Protein AF-A0AAV8QEI5-F1 (afdb_monomer_lite)

InterPro domains:
  IPR013078 Histidine phosphatase superfamily, clade-1 [PF00300] (12-193)
  IPR013078 Histidine phosphatase superfamily, clade-1 [cd07067] (7-197)
  IPR029033 Histidine phosphatase superfamily [G3DSA:3.40.50.1240] (2-208)
  IPR029033 Histidine phosphatase superfamily [SSF53254] (9-194)
  IPR052765 Phosphoglycerate Mutase-Related [PTHR46192] (2-249)

pLDDT: mean 71.51, std 26.35, range [24.88, 97.69]

Radius of gyration: 27.36 Å; chains: 1; bounding box: 114×54×50 Å

Structure (mmCIF, N/CA/C/O backbone):
data_AF-A0AAV8QEI5-F1
#
_entry.id   AF-A0AAV8QEI5-F1
#
loop_
_atom_site.group_PDB
_atom_site.id
_atom_site.type_symbol
_atom_site.label_atom_id
_atom_site.label_alt_id
_atom_site.label_comp_id
_atom_site.label_asym_id
_atom_site.label_entity_id
_atom_site.label_seq_id
_atom_site.pdbx_PDB_ins_code
_atom_site.Cartn_x
_atom_site.Cartn_y
_atom_site.Cartn_z
_atom_site.occupancy
_atom_site.B_iso_or_equiv
_atom_site.auth_seq_id
_atom_site.auth_comp_id
_atom_site.auth_asym_id
_atom_site.auth_atom_id
_atom_site.pdbx_PDB_model_num
ATOM 1 N N . MET A 1 1 ? -24.326 4.683 16.511 1.00 39.59 1 MET A N 1
ATOM 2 C CA . MET A 1 1 ? -23.258 4.695 17.537 1.00 39.59 1 MET A CA 1
ATOM 3 C C . MET A 1 1 ? -21.936 4.496 16.821 1.00 39.59 1 MET A C 1
ATOM 5 O O . MET A 1 1 ? -21.836 3.534 16.072 1.00 39.59 1 MET A O 1
ATOM 9 N N . ALA A 1 2 ? -20.966 5.395 16.998 1.00 56.72 2 ALA A N 1
ATOM 10 C CA . ALA A 1 2 ? -19.667 5.283 16.336 1.00 56.72 2 ALA A CA 1
ATOM 11 C C . ALA A 1 2 ? -18.971 3.981 16.773 1.00 56.72 2 ALA A C 1
ATOM 13 O O . ALA A 1 2 ? -18.714 3.794 17.964 1.00 56.72 2 ALA A O 1
ATOM 14 N N . ALA A 1 3 ? -18.696 3.067 15.836 1.00 61.81 3 ALA A N 1
ATOM 15 C CA . ALA A 1 3 ? -18.180 1.719 16.123 1.00 61.81 3 ALA A CA 1
ATOM 16 C C . ALA A 1 3 ? -16.908 1.732 17.001 1.00 61.81 3 ALA A C 1
ATOM 18 O O . ALA A 1 3 ? -16.737 0.880 17.873 1.00 61.81 3 ALA A O 1
ATOM 19 N N . TYR A 1 4 ? -16.084 2.770 16.837 1.00 60.31 4 TYR A N 1
ATOM 20 C CA . TYR A 1 4 ? -14.836 3.028 17.563 1.00 60.31 4 TYR A CA 1
ATOM 21 C C . TYR A 1 4 ? -14.992 3.322 19.066 1.00 60.31 4 TYR A C 1
ATOM 23 O O . TYR A 1 4 ? -14.000 3.369 19.787 1.00 60.31 4 TYR A O 1
ATOM 31 N N . THR A 1 5 ? -16.218 3.527 19.558 1.00 61.75 5 THR A N 1
ATOM 32 C CA . THR A 1 5 ? -16.475 3.788 20.989 1.00 61.75 5 THR A CA 1
ATOM 33 C C . THR A 1 5 ? -16.623 2.510 21.815 1.00 61.75 5 THR A C 1
ATOM 35 O O . THR A 1 5 ? -16.365 2.520 23.014 1.00 61.75 5 THR A O 1
ATOM 38 N N . THR A 1 6 ? -17.029 1.403 21.187 1.00 69.50 6 THR A N 1
ATOM 39 C CA . THR A 1 6 ? -17.351 0.132 21.868 1.00 69.50 6 THR A CA 1
ATOM 40 C C . THR A 1 6 ? -16.556 -1.057 21.336 1.00 69.50 6 THR A C 1
ATOM 42 O O . THR A 1 6 ? -16.435 -2.072 22.020 1.00 69.50 6 THR A O 1
ATOM 45 N N . THR A 1 7 ? -15.988 -0.936 20.134 1.00 75.12 7 THR A N 1
ATOM 46 C CA . THR A 1 7 ? -15.188 -1.975 19.484 1.00 75.12 7 THR A CA 1
ATOM 47 C C . THR A 1 7 ? -13.749 -1.480 19.315 1.00 75.12 7 THR A C 1
ATOM 49 O O . THR A 1 7 ? -13.554 -0.411 18.738 1.00 75.12 7 THR A O 1
ATOM 52 N N . PRO A 1 8 ? -12.732 -2.234 19.778 1.00 81.56 8 PRO A N 1
ATOM 53 C CA . PRO A 1 8 ? -11.332 -1.903 19.513 1.00 81.56 8 PRO A CA 1
ATOM 54 C C . PRO A 1 8 ? -11.059 -1.807 18.008 1.00 81.56 8 PRO A C 1
ATOM 56 O O . PRO A 1 8 ? -11.548 -2.656 17.261 1.00 81.56 8 PRO A O 1
ATOM 59 N N . ASP A 1 9 ? -10.237 -0.845 17.571 1.00 81.62 9 ASP A N 1
ATOM 60 C CA . ASP A 1 9 ? -10.022 -0.554 16.140 1.00 81.62 9 ASP A CA 1
ATOM 61 C C . ASP A 1 9 ? -9.685 -1.806 15.310 1.00 81.62 9 ASP A C 1
ATOM 63 O O . ASP A 1 9 ? -10.291 -2.073 14.271 1.00 81.62 9 ASP A O 1
ATOM 67 N N . TYR A 1 10 ? -8.788 -2.653 15.820 1.00 86.44 10 TYR A N 1
ATOM 68 C CA . TYR A 1 10 ? -8.352 -3.865 15.125 1.00 86.44 10 TYR A CA 1
ATOM 69 C C . TYR A 1 10 ? -9.464 -4.904 14.889 1.00 86.44 10 TYR A C 1
ATOM 71 O O . TYR A 1 10 ? -9.281 -5.804 14.069 1.00 86.44 10 TYR A O 1
ATOM 79 N N . ARG A 1 11 ? -10.598 -4.820 15.602 1.00 88.94 11 ARG A N 1
ATOM 80 C CA . ARG A 1 11 ? -11.743 -5.742 15.472 1.00 88.94 11 ARG A CA 1
ATOM 81 C C . ARG A 1 11 ? -12.850 -5.223 14.568 1.00 88.94 11 ARG A C 1
ATOM 83 O O . ARG A 1 11 ? -13.820 -5.945 14.349 1.00 88.94 11 ARG A O 1
ATOM 90 N N . ILE A 1 12 ? -12.742 -3.995 14.071 1.00 86.31 12 ILE A N 1
ATOM 91 C CA . ILE A 1 12 ? -13.795 -3.400 13.253 1.00 86.31 12 ILE A CA 1
ATOM 92 C C . ILE A 1 12 ? -13.916 -4.182 11.932 1.00 86.31 12 ILE A C 1
ATOM 94 O O . ILE A 1 12 ? -12.918 -4.308 11.210 1.00 86.31 12 ILE A O 1
ATOM 98 N N . PRO A 1 13 ? -15.105 -4.732 11.618 1.00 88.38 13 PRO A N 1
ATOM 99 C CA . PRO A 1 13 ? -15.330 -5.497 10.398 1.00 88.38 13 PRO A CA 1
ATOM 100 C C . PRO A 1 13 ? -15.591 -4.583 9.194 1.00 88.38 13 PRO A C 1
ATOM 102 O O . PRO A 1 13 ? -15.774 -3.373 9.327 1.00 88.38 13 PRO A O 1
ATOM 105 N N . LEU A 1 14 ? -15.646 -5.180 8.001 1.00 89.25 14 LEU A N 1
ATOM 106 C CA . LEU A 1 14 ? -16.111 -4.479 6.804 1.00 89.25 14 LEU A CA 1
ATOM 107 C C . LEU A 1 14 ? -17.616 -4.200 6.865 1.00 89.25 14 LEU A C 1
ATOM 109 O O . LEU A 1 14 ? -18.394 -4.988 7.402 1.00 89.25 14 LEU A O 1
ATOM 113 N N . THR A 1 15 ? -18.022 -3.105 6.226 1.00 90.44 15 THR A N 1
ATOM 114 C CA . THR A 1 15 ? -19.420 -2.850 5.861 1.00 90.44 15 THR A CA 1
ATOM 115 C C . THR A 1 15 ? -19.824 -3.697 4.649 1.00 90.44 15 THR A C 1
ATOM 117 O O . THR A 1 15 ? -18.971 -4.269 3.967 1.00 90.44 15 THR A O 1
ATOM 120 N N . VAL A 1 16 ? -21.124 -3.744 4.332 1.00 93.62 16 VAL A N 1
ATOM 121 C CA . VAL A 1 16 ? -21.628 -4.415 3.115 1.00 93.62 16 VAL A CA 1
ATOM 122 C C . VAL A 1 16 ? -20.990 -3.821 1.855 1.00 93.62 16 VAL A C 1
ATOM 124 O O . VAL A 1 16 ? -20.447 -4.559 1.038 1.00 93.62 16 VAL A O 1
ATOM 127 N N . LEU A 1 17 ? -20.944 -2.489 1.755 1.00 93.88 17 LEU A N 1
ATOM 128 C CA . LEU A 1 17 ? -20.246 -1.794 0.671 1.00 93.88 17 LEU A CA 1
ATOM 129 C C . LEU A 1 17 ? -18.750 -2.151 0.632 1.00 93.88 17 LEU A C 1
ATOM 131 O O . LEU A 1 17 ? -18.190 -2.371 -0.437 1.00 93.88 17 LEU A O 1
ATOM 135 N N . GLY A 1 18 ? -18.094 -2.252 1.793 1.00 92.00 18 GLY A N 1
ATOM 136 C CA . GLY A 1 18 ? -16.687 -2.649 1.881 1.00 92.00 18 GLY A CA 1
ATOM 137 C C . GLY A 1 18 ? -16.424 -4.070 1.368 1.00 92.00 18 GLY A C 1
ATOM 138 O O . GLY A 1 18 ? -15.367 -4.327 0.792 1.00 92.00 18 GLY A O 1
ATOM 139 N N . VAL A 1 19 ? -17.382 -4.987 1.535 1.00 94.69 19 VAL A N 1
ATOM 140 C CA . VAL A 1 19 ? -17.322 -6.344 0.968 1.00 94.69 19 VAL A CA 1
ATOM 141 C C . VAL A 1 19 ? -17.392 -6.305 -0.559 1.00 94.69 19 VAL A C 1
ATOM 143 O O . VAL A 1 19 ? -16.591 -6.972 -1.213 1.00 94.69 19 VAL A O 1
ATOM 146 N N . GLU A 1 20 ? -18.300 -5.515 -1.132 1.00 95.75 20 GLU A N 1
ATOM 147 C CA . GLU A 1 20 ? -18.419 -5.343 -2.589 1.00 95.75 20 GLU A CA 1
ATOM 148 C C . GLU A 1 20 ? -17.142 -4.731 -3.178 1.00 95.75 20 GLU A C 1
ATOM 150 O O . GLU A 1 20 ? -16.529 -5.309 -4.074 1.00 95.75 20 GLU A O 1
ATOM 155 N N . GLN A 1 21 ? -16.648 -3.648 -2.574 1.00 95.12 21 GLN A N 1
ATOM 156 C CA . GLN A 1 21 ? -15.392 -3.000 -2.963 1.00 95.12 21 GLN A CA 1
ATOM 157 C C . GLN A 1 21 ? -14.192 -3.963 -2.939 1.00 95.12 21 GLN A C 1
ATOM 159 O O . GLN A 1 21 ? -13.319 -3.897 -3.810 1.00 95.12 21 GLN A O 1
ATOM 164 N N . ALA A 1 22 ? -14.138 -4.869 -1.957 1.00 95.56 22 ALA A N 1
ATOM 165 C CA . ALA A 1 22 ? -13.073 -5.862 -1.850 1.00 95.56 22 ALA A CA 1
ATOM 166 C C . ALA A 1 22 ? -13.131 -6.914 -2.971 1.00 95.56 22 ALA A C 1
ATOM 168 O O . ALA A 1 22 ? -12.082 -7.337 -3.465 1.00 95.56 22 ALA A O 1
ATOM 169 N N . ARG A 1 23 ? -14.335 -7.315 -3.404 1.00 96.50 23 ARG A N 1
ATOM 170 C CA . ARG A 1 23 ? -14.516 -8.226 -4.549 1.00 96.50 23 ARG A CA 1
ATOM 171 C C . ARG A 1 23 ? -14.063 -7.568 -5.846 1.00 96.50 23 ARG A C 1
ATOM 173 O O . ARG A 1 23 ? -13.217 -8.134 -6.538 1.00 96.50 23 ARG A O 1
ATOM 180 N N . ASP A 1 24 ? -14.516 -6.343 -6.098 1.00 96.56 24 ASP A N 1
ATOM 181 C CA . ASP A 1 24 ? -14.139 -5.564 -7.283 1.00 96.56 24 ASP A CA 1
ATOM 182 C C . ASP A 1 24 ? -12.630 -5.302 -7.331 1.00 96.56 24 ASP A C 1
ATOM 184 O O . ASP A 1 24 ? -12.001 -5.292 -8.393 1.00 96.56 24 ASP A O 1
ATOM 188 N N . ALA A 1 25 ? -12.007 -5.076 -6.171 1.00 95.50 25 ALA A N 1
ATOM 189 C CA . ALA A 1 25 ? -10.559 -5.001 -6.093 1.00 95.50 25 ALA A CA 1
ATOM 190 C C . ALA A 1 25 ? -9.909 -6.324 -6.500 1.00 95.50 25 ALA A C 1
ATOM 192 O O . ALA A 1 25 ? -9.022 -6.311 -7.347 1.00 95.50 25 ALA A O 1
ATOM 193 N N . GLY A 1 26 ? -10.368 -7.463 -5.982 1.00 96.06 26 GLY A N 1
ATOM 194 C CA . GLY A 1 26 ? -9.805 -8.758 -6.362 1.00 96.06 26 GLY A CA 1
ATOM 195 C C . GLY A 1 26 ? -9.865 -9.050 -7.854 1.00 96.06 26 GLY A C 1
ATOM 196 O O . GLY A 1 26 ? -8.869 -9.510 -8.417 1.00 96.06 26 GLY A O 1
ATOM 197 N N . GLU A 1 27 ? -10.970 -8.716 -8.517 1.00 96.38 27 GLU A N 1
ATOM 198 C CA . GLU A 1 27 ? -11.097 -8.878 -9.968 1.00 96.38 27 GLU A CA 1
ATOM 199 C C . GLU A 1 27 ? -10.091 -8.014 -10.733 1.00 96.38 27 GLU A C 1
ATOM 201 O O . GLU A 1 27 ? -9.351 -8.527 -11.577 1.00 96.38 27 GLU A O 1
ATOM 206 N N . ARG A 1 28 ? -9.989 -6.723 -10.390 1.00 95.12 28 ARG A N 1
ATOM 207 C CA . ARG A 1 28 ? -9.019 -5.799 -11.003 1.00 95.12 28 ARG A CA 1
ATOM 208 C C . ARG A 1 28 ? -7.580 -6.273 -10.806 1.00 95.12 28 ARG A C 1
ATOM 210 O O . ARG A 1 28 ? -6.777 -6.234 -11.734 1.00 95.12 28 ARG A O 1
ATOM 217 N N . ILE A 1 29 ? -7.246 -6.781 -9.624 1.00 94.38 29 ILE A N 1
ATOM 218 C CA . ILE A 1 29 ? -5.895 -7.274 -9.324 1.00 94.38 29 ILE A CA 1
ATOM 219 C C . ILE A 1 29 ? -5.602 -8.539 -10.117 1.00 94.38 29 ILE A C 1
ATOM 221 O O . ILE A 1 29 ? -4.523 -8.659 -10.694 1.00 94.38 29 ILE A O 1
ATOM 225 N N . CYS A 1 30 ? -6.564 -9.460 -10.190 1.00 94.62 30 CYS A N 1
ATOM 226 C CA . CYS A 1 30 ? -6.457 -10.668 -10.999 1.00 94.62 30 CYS A CA 1
ATOM 227 C C . CYS A 1 30 ? -6.215 -10.322 -12.479 1.00 94.62 30 CYS A C 1
ATOM 229 O O . CYS A 1 30 ? -5.340 -10.912 -13.118 1.00 94.62 30 CYS A O 1
ATOM 231 N N . GLN A 1 31 ? -6.905 -9.308 -13.014 1.00 93.81 31 GLN A N 1
ATOM 232 C CA . GLN A 1 31 ? -6.668 -8.799 -14.370 1.00 93.81 31 GLN A CA 1
ATOM 233 C C . GLN A 1 31 ? -5.245 -8.253 -14.544 1.00 93.81 31 GLN A C 1
ATOM 235 O O . GLN A 1 31 ? -4.587 -8.583 -15.531 1.00 93.81 31 GLN A O 1
ATOM 240 N N . VAL A 1 32 ? -4.741 -7.478 -13.576 1.00 92.19 32 VAL A N 1
ATOM 241 C CA . VAL A 1 32 ? -3.369 -6.949 -13.599 1.00 92.19 32 VAL A CA 1
ATOM 242 C C . VAL A 1 32 ? -2.356 -8.097 -13.608 1.00 92.19 32 VAL A C 1
ATOM 244 O O . VAL A 1 32 ? -1.572 -8.195 -14.550 1.00 92.19 32 VAL A O 1
ATOM 247 N N . VAL A 1 33 ? -2.373 -8.997 -12.621 1.00 91.25 33 VAL A N 1
ATOM 248 C CA . VAL A 1 33 ? -1.338 -10.047 -12.481 1.00 91.25 33 VAL A CA 1
ATOM 249 C C . VAL A 1 33 ? -1.396 -11.115 -13.575 1.00 91.25 33 VAL A C 1
ATOM 251 O O . VAL A 1 33 ? -0.384 -11.743 -13.875 1.00 91.25 33 VAL A O 1
ATOM 254 N N . SER A 1 34 ? -2.564 -11.317 -14.188 1.00 90.44 34 SER A N 1
ATOM 255 C CA . SER A 1 34 ? -2.726 -12.218 -15.333 1.00 90.44 34 SER A CA 1
ATOM 256 C C . SER A 1 34 ? -2.457 -11.549 -16.683 1.00 90.44 34 SER A C 1
ATOM 258 O O . SER A 1 34 ? -2.509 -12.225 -17.710 1.00 90.44 34 SER A O 1
ATOM 260 N N . GLU A 1 35 ? -2.204 -10.238 -16.706 1.00 86.94 35 GLU A N 1
ATOM 261 C CA . GLU A 1 35 ? -2.098 -9.421 -17.922 1.00 86.94 35 GLU A CA 1
ATOM 262 C C . GLU A 1 35 ? -3.319 -9.549 -18.848 1.00 86.94 35 GLU A C 1
ATOM 264 O O . GLU A 1 35 ? -3.198 -9.605 -20.076 1.00 86.94 35 GLU A O 1
ATOM 269 N N . GLY A 1 36 ? -4.513 -9.624 -18.255 1.00 81.12 36 GLY A N 1
ATOM 270 C CA . GLY A 1 36 ? -5.756 -9.909 -18.973 1.00 81.12 36 GLY A CA 1
ATOM 271 C C . GLY A 1 36 ? -5.822 -11.348 -19.497 1.00 81.12 36 GLY A C 1
ATOM 272 O O . GLY A 1 36 ? -6.362 -11.590 -20.571 1.00 81.12 36 GLY A O 1
ATOM 273 N N . GLY A 1 37 ? -5.216 -12.299 -18.782 1.00 81.25 37 GLY A N 1
ATOM 274 C CA . GLY A 1 37 ? -5.153 -13.718 -19.153 1.00 81.25 37 GLY A CA 1
ATOM 275 C C . GLY A 1 37 ? -4.003 -14.109 -20.089 1.00 81.25 37 GLY A C 1
ATOM 276 O O . GLY A 1 37 ? -3.861 -15.291 -20.397 1.00 81.25 37 GLY A O 1
ATOM 277 N N . ARG A 1 38 ? -3.171 -13.154 -20.524 1.00 80.75 38 ARG A N 1
ATOM 278 C CA . ARG A 1 38 ? -2.042 -13.402 -21.440 1.00 80.75 38 ARG A CA 1
ATOM 279 C C . ARG A 1 38 ? -0.817 -13.987 -20.744 1.00 80.75 38 ARG A C 1
ATOM 281 O O . ARG A 1 38 ? -0.066 -14.733 -21.368 1.00 80.75 38 ARG A O 1
ATOM 288 N N . ALA A 1 39 ? -0.612 -13.673 -19.467 1.00 81.19 39 ALA A N 1
ATOM 289 C CA . ALA A 1 39 ? 0.524 -14.188 -18.720 1.00 81.19 39 ALA A CA 1
ATOM 290 C C . ALA A 1 39 ? 0.311 -15.668 -18.366 1.00 81.19 39 ALA A C 1
ATOM 292 O O . ALA A 1 39 ? -0.653 -16.047 -17.692 1.00 81.19 39 ALA A O 1
ATOM 293 N N . ALA A 1 40 ? 1.248 -16.522 -18.774 1.00 81.56 40 ALA A N 1
ATOM 294 C CA . ALA A 1 40 ? 1.368 -17.873 -18.237 1.00 81.56 40 ALA A CA 1
ATOM 295 C C . ALA A 1 40 ? 2.134 -17.842 -16.900 1.00 81.56 40 ALA A C 1
ATOM 297 O O . ALA A 1 40 ? 2.825 -16.879 -16.591 1.00 81.56 40 ALA A O 1
ATOM 298 N N . GLY A 1 41 ? 1.990 -18.881 -16.069 1.00 85.62 41 GLY A N 1
ATOM 299 C CA . GLY A 1 41 ? 2.872 -19.058 -14.901 1.00 85.62 41 GLY A CA 1
ATOM 300 C C . GLY A 1 41 ? 2.790 -18.020 -13.765 1.00 85.62 41 GLY A C 1
ATOM 301 O O . GLY A 1 41 ? 3.520 -18.166 -12.791 1.00 85.62 41 GLY A O 1
ATOM 302 N N . TRP A 1 42 ? 1.900 -17.018 -13.824 1.00 90.25 42 TRP A N 1
ATOM 303 C CA . TRP A 1 42 ? 1.755 -16.051 -12.728 1.00 90.25 42 TRP A CA 1
ATOM 304 C C . TRP A 1 42 ? 1.300 -16.720 -11.427 1.00 90.25 42 TRP A C 1
ATOM 306 O O . TRP A 1 42 ? 0.491 -17.659 -11.439 1.00 90.25 42 TRP A O 1
ATOM 316 N N . LYS A 1 43 ? 1.824 -16.222 -10.311 1.00 91.50 43 LYS A N 1
ATOM 317 C CA . LYS A 1 43 ? 1.495 -16.621 -8.941 1.00 91.50 43 LYS A CA 1
ATOM 318 C C . LYS A 1 43 ? 1.313 -15.375 -8.079 1.00 91.50 43 LYS A C 1
ATOM 320 O O . LYS A 1 43 ? 1.831 -14.312 -8.419 1.00 91.50 43 LYS A O 1
ATOM 325 N N . VAL A 1 44 ? 0.581 -15.503 -6.977 1.00 92.62 44 VAL A N 1
ATOM 326 C CA . VAL A 1 44 ? 0.347 -14.412 -6.024 1.00 92.62 44 VAL A CA 1
ATOM 327 C C . VAL A 1 44 ? 0.659 -14.870 -4.609 1.00 92.62 44 VAL A C 1
ATOM 329 O O . VAL A 1 44 ? 0.223 -15.945 -4.186 1.00 92.62 44 VAL A O 1
ATOM 332 N N . TYR A 1 45 ? 1.390 -14.032 -3.882 1.00 93.62 45 TYR A N 1
ATOM 333 C CA . TYR A 1 45 ? 1.606 -14.156 -2.448 1.00 93.62 45 TYR A CA 1
ATOM 334 C C . TYR A 1 45 ? 1.041 -12.923 -1.745 1.00 93.62 45 TYR A C 1
ATOM 336 O O . TYR A 1 45 ? 1.293 -11.791 -2.165 1.00 93.62 45 TYR A O 1
ATOM 344 N N . PHE A 1 46 ? 0.282 -13.137 -0.673 1.00 95.69 46 PHE A N 1
ATOM 345 C CA . PHE A 1 46 ? -0.364 -12.052 0.057 1.00 95.69 46 PHE A CA 1
ATOM 346 C C . PHE A 1 46 ? 0.350 -11.752 1.375 1.00 95.69 46 PHE A C 1
ATOM 348 O O . PHE A 1 46 ? 0.608 -12.656 2.168 1.00 95.69 46 PHE A O 1
ATOM 355 N N . TYR A 1 47 ? 0.580 -10.472 1.645 1.00 96.88 47 TYR A N 1
ATOM 356 C CA . TYR A 1 47 ? 0.809 -9.954 2.990 1.00 96.88 47 TYR A CA 1
ATOM 357 C C . TYR A 1 47 ? -0.448 -9.219 3.447 1.00 96.88 47 TYR A C 1
ATOM 359 O O . TYR A 1 47 ? -1.044 -8.464 2.680 1.00 96.88 47 TYR A O 1
ATOM 367 N N . VAL A 1 48 ? -0.863 -9.429 4.690 1.00 97.50 48 VAL A N 1
ATOM 368 C CA . VAL A 1 48 ? -2.083 -8.815 5.226 1.00 97.50 48 VAL A CA 1
ATOM 369 C C . VAL A 1 48 ? -1.865 -8.335 6.648 1.00 97.50 48 VAL A C 1
ATOM 371 O O . VAL A 1 48 ? -1.263 -9.030 7.464 1.00 97.50 48 VAL A O 1
ATOM 374 N N . SER A 1 49 ? -2.344 -7.135 6.958 1.00 97.38 49 SER A N 1
ATOM 375 C CA . SER A 1 49 ? -2.385 -6.664 8.342 1.00 97.38 49 SER A CA 1
ATOM 376 C C . SER A 1 49 ? -3.291 -7.564 9.200 1.00 97.38 49 SER A C 1
ATOM 378 O O . SER A 1 49 ? -4.317 -8.039 8.705 1.00 97.38 49 SER A O 1
ATOM 380 N N . PRO A 1 50 ? -2.984 -7.744 10.499 1.00 96.69 50 PRO A N 1
ATOM 381 C CA . PRO A 1 50 ? -3.780 -8.578 11.403 1.00 96.69 50 PRO A CA 1
ATOM 382 C C . PRO A 1 50 ? -5.190 -8.045 11.704 1.00 96.69 50 PRO A C 1
ATOM 384 O O . PRO A 1 50 ? -5.962 -8.721 12.381 1.00 96.69 50 PRO A O 1
ATOM 387 N N . TYR A 1 51 ? -5.539 -6.840 11.249 1.00 94.81 51 TYR A N 1
ATOM 388 C CA . TYR A 1 51 ? -6.832 -6.232 11.554 1.00 94.81 51 TYR A CA 1
ATOM 389 C C . TYR A 1 51 ? -7.980 -6.953 10.838 1.00 94.81 51 TYR A C 1
ATOM 391 O O . TYR A 1 51 ? -7.845 -7.449 9.718 1.00 94.81 51 TYR A O 1
ATOM 399 N N . GLU A 1 52 ? -9.148 -6.996 11.473 1.00 94.69 52 GLU A N 1
ATOM 400 C CA . GLU A 1 52 ? -10.293 -7.749 10.955 1.00 94.69 52 GLU A CA 1
ATOM 401 C C . GLU A 1 52 ? -10.771 -7.211 9.599 1.00 94.69 52 GLU A C 1
ATOM 403 O O . GLU A 1 52 ? -11.049 -7.998 8.690 1.00 94.69 52 GLU A O 1
ATOM 408 N N . ARG A 1 53 ? -10.766 -5.883 9.408 1.00 93.12 53 ARG A N 1
ATOM 409 C CA . ARG A 1 53 ? -11.058 -5.252 8.111 1.00 93.12 53 ARG A CA 1
ATOM 410 C C . ARG A 1 53 ? -10.118 -5.719 6.996 1.00 93.12 53 ARG A C 1
ATOM 412 O O . ARG A 1 53 ? -10.600 -6.122 5.944 1.00 93.12 53 ARG A O 1
ATOM 419 N N . THR A 1 54 ? -8.803 -5.763 7.224 1.00 96.00 54 THR A N 1
ATOM 420 C CA . THR A 1 54 ? -7.820 -6.191 6.207 1.00 96.00 54 THR A CA 1
ATOM 421 C C . THR A 1 54 ? -7.924 -7.683 5.915 1.00 96.00 54 THR A C 1
ATOM 423 O O . THR A 1 54 ? -7.870 -8.094 4.755 1.00 96.00 54 THR A O 1
ATOM 426 N N . ARG A 1 55 ? -8.149 -8.508 6.943 1.00 96.94 55 ARG A N 1
ATOM 427 C CA . ARG A 1 55 ? -8.367 -9.955 6.782 1.00 96.94 55 ARG A CA 1
ATOM 428 C C . ARG A 1 55 ? -9.662 -10.261 6.032 1.00 96.94 55 ARG A C 1
ATOM 430 O O . ARG A 1 55 ? -9.680 -11.159 5.191 1.00 96.94 55 ARG A O 1
ATOM 437 N N . SER A 1 56 ? -10.730 -9.517 6.307 1.00 95.38 56 SER A N 1
ATOM 438 C CA . SER A 1 56 ? -11.996 -9.607 5.576 1.00 95.38 56 SER A CA 1
ATOM 439 C C . SER A 1 56 ? -11.851 -9.147 4.123 1.00 95.38 56 SER A C 1
ATOM 441 O O . SER A 1 56 ? -12.324 -9.845 3.228 1.00 95.38 56 SER A O 1
ATOM 443 N N . THR A 1 57 ? -11.123 -8.053 3.861 1.00 96.62 57 THR A N 1
ATOM 444 C CA . THR A 1 57 ? -10.820 -7.598 2.493 1.00 96.62 57 THR A CA 1
ATOM 445 C C . THR A 1 57 ? -10.080 -8.679 1.717 1.00 96.62 57 THR A C 1
ATOM 447 O O . THR A 1 57 ? -10.481 -9.011 0.605 1.00 96.62 57 THR A O 1
ATOM 450 N N . LEU A 1 58 ? -9.047 -9.290 2.312 1.00 97.06 58 LEU A N 1
ATOM 451 C CA . LEU A 1 58 ? -8.312 -10.385 1.680 1.00 97.06 58 LEU A CA 1
ATOM 452 C C . LEU A 1 58 ? -9.211 -11.592 1.376 1.00 97.06 58 LEU A C 1
ATOM 454 O O . LEU A 1 58 ? -9.091 -12.173 0.300 1.00 97.06 58 LEU A O 1
ATOM 458 N N . ARG A 1 59 ? -10.112 -11.972 2.293 1.00 97.12 59 ARG A N 1
ATOM 459 C CA . ARG A 1 59 ? -11.045 -13.092 2.076 1.00 97.12 59 ARG A CA 1
ATOM 460 C C . ARG A 1 59 ? -11.925 -12.879 0.849 1.00 97.12 59 ARG A C 1
ATOM 462 O O . ARG A 1 59 ? -12.089 -13.805 0.059 1.00 97.12 59 ARG A O 1
ATOM 469 N N . GLU A 1 60 ? -12.471 -11.679 0.685 1.00 97.38 60 GLU A N 1
ATOM 470 C CA . GLU A 1 60 ? -13.374 -11.372 -0.426 1.00 97.38 60 GLU A CA 1
ATOM 471 C C . GLU A 1 60 ? -12.619 -11.167 -1.744 1.00 97.38 60 GLU A C 1
ATOM 473 O O . GLU A 1 60 ? -13.006 -11.743 -2.759 1.00 97.38 60 GLU A O 1
ATOM 478 N N . MET A 1 61 ? -11.478 -10.474 -1.713 1.00 95.44 61 MET A N 1
ATOM 479 C CA . MET A 1 61 ? -10.565 -10.346 -2.852 1.00 95.44 61 MET A CA 1
ATOM 480 C C . MET A 1 61 ? -10.054 -11.708 -3.347 1.00 95.44 61 MET A C 1
ATOM 482 O O . MET A 1 61 ? -9.975 -11.952 -4.551 1.00 95.44 61 MET A O 1
ATOM 486 N N . GLY A 1 62 ? -9.709 -12.607 -2.421 1.00 95.06 62 GLY A N 1
ATOM 487 C CA . GLY A 1 62 ? -9.144 -13.925 -2.712 1.00 95.06 62 GLY A CA 1
ATOM 488 C C . GLY A 1 62 ? -10.038 -14.793 -3.600 1.00 95.06 62 GLY A C 1
ATOM 489 O O . GLY A 1 62 ? -9.532 -15.659 -4.311 1.00 95.06 62 GLY A O 1
ATOM 490 N N . ARG A 1 63 ? -11.351 -14.524 -3.628 1.00 96.62 63 ARG A N 1
ATOM 491 C CA . ARG A 1 63 ? -12.329 -15.234 -4.468 1.00 96.62 63 ARG A CA 1
ATOM 492 C C . ARG A 1 63 ? -12.078 -15.059 -5.967 1.00 96.62 63 ARG A C 1
ATOM 494 O O . ARG A 1 63 ? -12.441 -15.943 -6.736 1.00 96.62 63 ARG A O 1
ATOM 501 N N . ALA A 1 64 ? -11.441 -13.962 -6.379 1.00 96.25 64 ALA A N 1
ATOM 502 C CA . ALA A 1 64 ? -11.115 -13.700 -7.781 1.00 96.25 64 ALA A CA 1
ATOM 503 C C . ALA A 1 64 ? -9.929 -14.539 -8.302 1.00 96.25 64 ALA A C 1
ATOM 505 O O . ALA A 1 64 ? -9.672 -14.578 -9.507 1.00 96.25 64 ALA A O 1
ATOM 506 N N . PHE A 1 65 ? -9.187 -15.211 -7.414 1.00 95.31 65 PHE A N 1
ATOM 507 C CA . PHE A 1 65 ? -7.969 -15.937 -7.763 1.00 95.31 65 PHE A CA 1
ATOM 508 C C . PHE A 1 65 ? -8.210 -17.451 -7.777 1.00 95.31 65 PHE A C 1
ATOM 510 O O . PHE A 1 65 ? -8.683 -18.014 -6.788 1.00 95.31 65 PHE A O 1
ATOM 517 N N . PRO A 1 66 ? -7.814 -18.168 -8.846 1.00 94.69 66 PRO A N 1
ATOM 518 C CA . PRO A 1 66 ? -7.814 -19.625 -8.823 1.00 94.69 66 PRO A CA 1
ATOM 519 C C . PRO A 1 66 ? -6.886 -20.142 -7.706 1.00 94.69 66 PRO A C 1
ATOM 521 O O . PRO A 1 66 ? -5.737 -19.696 -7.655 1.00 94.69 66 PRO A O 1
ATOM 524 N N . PRO A 1 67 ? -7.285 -21.131 -6.881 1.00 93.50 67 PRO A N 1
ATOM 525 C CA . PRO A 1 67 ? -6.476 -21.591 -5.744 1.00 93.50 67 PRO A CA 1
ATOM 526 C C . PRO A 1 67 ? -5.037 -21.974 -6.112 1.00 93.50 67 PRO A C 1
ATOM 528 O O . PRO A 1 67 ? -4.098 -21.614 -5.415 1.00 93.50 67 PRO A O 1
ATOM 531 N N . LYS A 1 68 ? -4.834 -22.598 -7.281 1.00 92.19 68 LYS A N 1
ATOM 532 C CA . LYS A 1 68 ? -3.504 -22.974 -7.803 1.00 92.19 68 LYS A CA 1
ATOM 533 C C . LYS A 1 68 ? -2.558 -21.795 -8.084 1.00 92.19 68 LYS A C 1
ATOM 535 O O . LYS A 1 68 ? -1.371 -22.006 -8.342 1.00 92.19 68 LYS A O 1
ATOM 540 N N . ARG A 1 69 ? -3.089 -20.572 -8.148 1.00 93.25 69 ARG A N 1
ATOM 541 C CA . ARG A 1 69 ? -2.334 -19.335 -8.387 1.00 93.25 69 ARG A CA 1
ATOM 542 C C . ARG A 1 69 ? -1.898 -18.668 -7.084 1.00 93.25 69 ARG A C 1
ATOM 544 O O . ARG A 1 69 ? -0.970 -17.869 -7.122 1.00 93.25 69 ARG A O 1
ATOM 551 N N . ILE A 1 70 ? -2.517 -19.012 -5.956 1.00 94.19 70 ILE A N 1
ATOM 552 C CA . ILE A 1 70 ? -2.169 -18.487 -4.636 1.00 94.19 70 ILE A CA 1
ATOM 553 C C . ILE A 1 70 ? -1.086 -19.387 -4.040 1.00 94.19 70 ILE A C 1
ATOM 555 O O . ILE A 1 70 ? -1.329 -20.566 -3.797 1.00 94.19 70 ILE A O 1
ATOM 559 N N . ILE A 1 71 ? 0.111 -18.845 -3.822 1.00 93.19 71 ILE A N 1
ATOM 560 C CA . ILE A 1 71 ? 1.249 -19.614 -3.282 1.00 93.19 71 ILE A CA 1
ATOM 561 C C . ILE A 1 71 ? 1.430 -19.439 -1.776 1.00 93.19 71 ILE A C 1
ATOM 563 O O . ILE A 1 71 ? 2.115 -20.237 -1.143 1.00 93.19 71 ILE A O 1
ATOM 567 N N . GLY A 1 72 ? 0.805 -18.421 -1.186 1.00 92.75 72 GLY A N 1
ATOM 568 C CA . GLY A 1 72 ? 0.835 -18.226 0.254 1.00 92.75 72 GLY A CA 1
ATOM 569 C C . GLY A 1 72 ? 0.177 -16.934 0.710 1.00 92.75 72 GLY A C 1
ATOM 570 O O . GLY A 1 72 ? -0.108 -16.029 -0.076 1.00 92.75 72 GLY A O 1
ATOM 571 N N . VAL A 1 73 ? -0.061 -16.883 2.016 1.00 95.50 73 VAL A N 1
ATOM 572 C CA . VAL A 1 73 ? -0.544 -15.714 2.745 1.00 95.50 73 VAL A CA 1
ATOM 573 C C . VAL A 1 73 ? 0.271 -15.616 4.029 1.00 95.50 73 VAL A C 1
ATOM 575 O O . VAL A 1 73 ? 0.438 -16.620 4.724 1.00 95.50 73 VAL A O 1
ATOM 578 N N . ARG A 1 74 ? 0.746 -14.419 4.367 1.00 95.56 74 ARG A N 1
ATOM 579 C CA . ARG A 1 74 ? 1.377 -14.122 5.654 1.00 95.56 74 ARG A CA 1
ATOM 580 C C . ARG A 1 74 ? 0.690 -12.933 6.307 1.00 95.56 74 ARG A C 1
ATOM 582 O O . ARG A 1 74 ? 0.590 -11.854 5.727 1.00 95.56 74 ARG A O 1
ATOM 589 N N . GLU A 1 75 ? 0.246 -13.136 7.538 1.00 97.50 75 GLU A N 1
ATOM 590 C CA . GLU A 1 75 ? -0.159 -12.030 8.396 1.00 97.50 75 GLU A CA 1
ATOM 591 C C . GLU A 1 75 ? 1.090 -11.282 8.883 1.00 97.50 75 GLU A C 1
ATOM 593 O O . GLU A 1 75 ? 2.061 -11.904 9.316 1.00 97.50 75 GLU A O 1
ATOM 598 N N . GLU A 1 76 ? 1.086 -9.955 8.780 1.00 97.00 76 GLU A N 1
ATOM 599 C CA . GLU A 1 76 ? 2.224 -9.106 9.122 1.00 97.00 76 GLU A CA 1
ATOM 600 C C . GLU A 1 76 ? 1.784 -7.953 10.032 1.00 97.00 76 GLU A C 1
ATOM 602 O O . GLU A 1 76 ? 1.074 -7.028 9.634 1.00 97.00 76 GLU A O 1
ATOM 607 N N . CYS A 1 77 ? 2.229 -7.995 11.287 1.00 96.88 77 CYS A N 1
ATOM 608 C CA . CYS A 1 77 ? 1.844 -7.014 12.298 1.00 96.88 77 CYS A CA 1
ATOM 609 C C . CYS A 1 77 ? 2.441 -5.624 12.030 1.00 96.88 77 CYS A C 1
ATOM 611 O O . CYS A 1 77 ? 1.853 -4.613 12.418 1.00 96.88 77 CYS A O 1
ATOM 613 N N . ARG A 1 78 ? 3.588 -5.538 11.346 1.00 97.44 78 ARG A N 1
ATOM 614 C CA . ARG A 1 78 ? 4.267 -4.265 11.049 1.00 97.44 78 ARG A CA 1
ATOM 615 C C . ARG A 1 78 ? 3.552 -3.409 10.003 1.00 97.44 78 ARG A C 1
ATOM 617 O O . ARG A 1 78 ? 3.852 -2.223 9.922 1.00 97.44 78 ARG A O 1
ATOM 624 N N . ILE A 1 79 ? 2.584 -3.965 9.268 1.00 96.31 79 ILE A N 1
ATOM 625 C CA . ILE A 1 79 ? 1.773 -3.247 8.265 1.00 96.31 79 ILE A CA 1
ATOM 626 C C . ILE A 1 79 ? 0.344 -2.923 8.752 1.00 96.31 79 ILE A C 1
ATOM 628 O O . ILE A 1 79 ? -0.558 -2.722 7.939 1.00 96.31 79 ILE A O 1
ATOM 632 N N . ARG A 1 80 ? 0.110 -2.906 10.072 1.00 95.94 80 ARG A N 1
ATOM 633 C CA . ARG A 1 80 ? -1.138 -2.424 10.710 1.00 95.94 80 ARG A CA 1
ATOM 634 C C . ARG A 1 80 ? -1.298 -0.904 10.622 1.00 95.94 80 ARG A C 1
ATOM 636 O O . ARG A 1 80 ? -0.300 -0.230 10.401 1.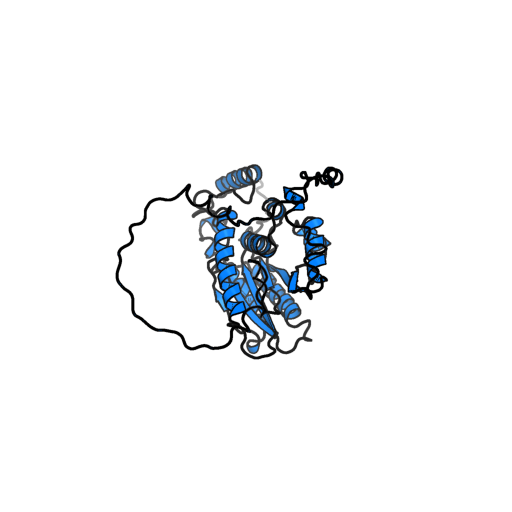00 95.94 80 ARG A O 1
ATOM 643 N N . GLU A 1 81 ? -2.501 -0.370 10.833 1.00 92.25 81 GLU A N 1
ATOM 644 C CA . GLU A 1 81 ? -2.717 1.088 10.812 1.00 92.25 81 GLU A CA 1
ATOM 645 C C . GLU A 1 81 ? -1.964 1.804 11.943 1.00 92.25 81 GLU A C 1
ATOM 647 O O . GLU A 1 81 ? -1.555 1.161 12.911 1.00 92.25 81 GLU A O 1
ATOM 652 N N . GLN A 1 82 ? -1.743 3.114 11.792 1.00 92.31 82 GLN A N 1
ATOM 653 C CA . GLN A 1 82 ? -1.270 3.989 12.867 1.00 92.31 82 GLN A CA 1
ATOM 654 C C . GLN A 1 82 ? -2.151 3.848 14.106 1.00 92.31 82 GLN A C 1
ATOM 656 O O . GLN A 1 82 ? -3.372 3.987 14.024 1.00 92.31 82 GLN A O 1
ATOM 661 N N . ASP A 1 83 ? -1.522 3.626 15.255 1.00 87.38 83 ASP A N 1
ATOM 662 C CA . ASP A 1 83 ? -2.235 3.655 16.526 1.00 87.38 83 ASP A CA 1
ATOM 663 C C . ASP A 1 83 ? -2.583 5.101 16.922 1.00 87.38 83 ASP A C 1
ATOM 665 O O . ASP A 1 83 ? -1.719 5.982 16.937 1.00 87.38 83 ASP A O 1
ATOM 669 N N . PHE A 1 84 ? -3.848 5.347 17.258 1.00 81.50 84 PHE A N 1
ATOM 670 C CA . PHE A 1 84 ? -4.343 6.639 17.741 1.00 81.50 84 PHE A CA 1
ATOM 671 C C . PHE A 1 84 ? -4.579 6.653 19.265 1.00 81.50 84 PHE A C 1
ATOM 673 O O . PHE A 1 84 ? -5.137 7.623 19.780 1.00 81.50 84 PHE A O 1
ATOM 680 N N . GLY A 1 85 ? -4.178 5.594 19.977 1.00 80.38 85 GLY A N 1
ATOM 681 C CA . GLY A 1 85 ? -4.420 5.377 21.402 1.00 80.38 85 GLY A CA 1
ATOM 682 C C . GLY A 1 85 ? -5.643 4.490 21.684 1.00 80.38 85 GLY A C 1
ATOM 683 O O . GLY A 1 85 ? -6.435 4.164 20.799 1.00 80.38 85 GLY A O 1
ATOM 684 N N . ASN A 1 86 ? -5.820 4.108 22.955 1.00 68.19 86 ASN A N 1
ATOM 685 C CA . ASN A 1 86 ? -6.762 3.056 23.372 1.00 68.19 86 ASN A CA 1
ATOM 686 C C . ASN A 1 86 ? -8.250 3.370 23.115 1.00 68.19 86 ASN A C 1
ATOM 688 O O . ASN A 1 86 ? -9.021 2.460 22.810 1.00 68.19 86 ASN A O 1
ATOM 692 N N . PHE A 1 87 ? -8.667 4.636 23.247 1.00 64.06 87 PHE A N 1
ATOM 693 C CA . PHE A 1 87 ? -10.056 5.060 23.039 1.00 64.06 87 PHE A CA 1
ATOM 694 C C . PHE A 1 87 ? -10.134 6.405 22.313 1.00 64.06 87 PHE A C 1
ATOM 696 O O . PHE A 1 87 ? -9.623 7.423 22.785 1.00 64.06 87 PHE A O 1
ATOM 703 N N . GLN A 1 88 ? -10.836 6.416 21.179 1.00 63.53 88 GLN A N 1
ATOM 704 C CA . GLN A 1 88 ? -11.016 7.592 20.331 1.00 63.53 88 GLN A CA 1
ATOM 705 C C . GLN A 1 88 ? -12.303 8.338 20.708 1.00 63.53 88 GLN A C 1
ATOM 707 O O . GLN A 1 88 ? -13.352 8.158 20.093 1.00 63.53 88 GLN A O 1
ATOM 712 N N . VAL A 1 89 ? -12.235 9.182 21.741 1.00 67.44 89 VAL A N 1
ATOM 713 C CA . VAL A 1 89 ? -13.341 10.095 22.083 1.00 67.44 89 VAL A CA 1
ATOM 714 C C . VAL A 1 89 ? -13.450 11.166 20.995 1.00 67.44 89 VAL A C 1
ATOM 716 O O . VAL A 1 89 ? -12.502 11.919 20.782 1.00 67.44 89 VAL A O 1
ATOM 719 N N . GLU A 1 90 ? -14.593 11.241 20.314 1.00 66.19 90 GLU A N 1
ATOM 720 C CA . GLU A 1 90 ? -14.784 12.022 19.080 1.00 66.19 90 GLU A CA 1
ATOM 721 C C . GLU A 1 90 ? -14.420 13.512 19.224 1.00 66.19 90 GLU A C 1
ATOM 723 O O . GLU A 1 90 ? -13.659 14.048 18.416 1.00 66.19 90 GLU A O 1
ATOM 728 N N . GLU A 1 91 ? -14.864 14.165 20.302 1.00 66.75 91 GLU A N 1
ATOM 729 C CA . GLU A 1 91 ? -14.544 15.574 20.582 1.00 66.75 91 GLU A CA 1
ATOM 730 C C . GLU A 1 91 ? -13.039 15.799 20.797 1.00 66.75 91 GLU A C 1
ATOM 732 O O . GLU A 1 91 ? -12.452 16.738 20.253 1.00 66.75 91 GLU A O 1
ATOM 737 N N . ARG A 1 92 ? -12.383 14.891 21.533 1.00 70.31 92 ARG A N 1
ATOM 738 C CA . ARG A 1 92 ? -10.931 14.929 21.756 1.00 70.31 92 ARG A CA 1
ATOM 739 C C . ARG A 1 92 ? -10.178 14.686 20.447 1.00 70.31 92 ARG A C 1
ATOM 741 O O . ARG A 1 92 ? -9.192 15.366 20.177 1.00 70.31 92 ARG A O 1
ATOM 748 N N . MET A 1 93 ? -10.662 13.766 19.613 1.00 72.62 93 MET A N 1
ATOM 749 C CA . MET A 1 93 ? -10.078 13.473 18.303 1.00 72.62 93 MET A CA 1
ATOM 750 C C . MET A 1 93 ? -10.176 14.660 17.350 1.00 72.62 93 MET A C 1
ATOM 752 O O . MET A 1 93 ? -9.235 14.893 16.595 1.00 72.62 93 MET A O 1
ATOM 756 N N . LYS A 1 94 ? -11.261 15.439 17.399 1.00 74.94 94 LYS A N 1
ATOM 757 C CA . LYS A 1 94 ? -11.393 16.653 16.586 1.00 74.94 94 LYS A CA 1
ATOM 758 C C . LYS A 1 94 ? -10.324 17.690 16.948 1.00 74.94 94 LYS A C 1
ATOM 760 O O . LYS A 1 94 ? -9.582 18.120 16.070 1.00 74.94 94 LYS A O 1
ATOM 765 N N . ALA A 1 95 ? -10.163 17.995 18.237 1.00 73.75 95 ALA A N 1
ATOM 766 C CA . ALA A 1 95 ? -9.133 18.928 18.709 1.00 73.75 95 ALA A CA 1
ATOM 767 C C . ALA A 1 95 ? -7.700 18.441 18.399 1.00 73.75 95 ALA A C 1
ATOM 769 O O . ALA A 1 95 ? -6.822 19.224 18.024 1.00 73.75 95 ALA A O 1
ATOM 770 N N . ILE A 1 96 ? -7.458 17.131 18.511 1.00 78.44 96 ILE A N 1
ATOM 771 C CA . ILE A 1 96 ? -6.172 16.519 18.155 1.00 78.44 96 ILE A CA 1
ATOM 772 C C . ILE A 1 96 ? -5.905 16.635 16.647 1.00 78.44 96 ILE A C 1
ATOM 774 O O . ILE A 1 96 ? -4.787 16.975 16.260 1.00 78.44 96 ILE A O 1
ATOM 778 N N . LYS A 1 97 ? -6.907 16.394 15.790 1.00 76.00 97 LYS A N 1
ATOM 779 C CA . LYS A 1 97 ? -6.776 16.528 14.328 1.00 76.00 97 LYS A CA 1
ATOM 780 C C . LYS A 1 97 ? -6.448 17.967 13.916 1.00 76.00 97 LYS A C 1
ATOM 782 O O . LYS A 1 97 ? -5.527 18.159 13.130 1.00 76.00 97 LYS A O 1
ATOM 787 N N . GLU A 1 98 ? -7.107 18.962 14.508 1.00 76.69 98 GLU A N 1
ATOM 788 C CA . GLU A 1 98 ? -6.805 20.383 14.261 1.00 76.69 98 GLU A CA 1
ATOM 789 C C . GLU A 1 98 ? -5.375 20.753 14.695 1.00 76.69 98 GLU A C 1
ATOM 791 O O . GLU A 1 98 ? -4.668 21.492 14.008 1.00 76.69 98 GLU A O 1
ATOM 796 N N . THR A 1 99 ? -4.910 20.206 15.822 1.00 76.62 99 THR A N 1
ATOM 797 C CA . THR A 1 99 ? -3.530 20.411 16.294 1.00 76.62 99 THR A CA 1
ATOM 798 C C . THR A 1 99 ? -2.516 19.755 15.353 1.00 76.62 99 THR A C 1
ATOM 800 O O . THR A 1 99 ? -1.485 20.350 15.037 1.00 76.62 99 THR A O 1
ATOM 803 N N . ARG A 1 100 ? -2.822 18.550 14.860 1.00 82.38 100 ARG A N 1
ATOM 804 C CA . ARG A 1 100 ? -1.993 17.810 13.900 1.00 82.38 100 ARG A CA 1
ATOM 805 C C . ARG A 1 100 ? -1.799 18.575 12.596 1.00 82.38 100 ARG A C 1
ATOM 807 O O . ARG A 1 100 ? -0.688 18.596 12.076 1.00 82.38 100 ARG A O 1
ATOM 814 N N . GLU A 1 101 ? -2.853 19.195 12.073 1.00 77.25 101 GLU A N 1
ATOM 815 C CA . GLU A 1 101 ? -2.768 19.997 10.847 1.00 77.25 101 GLU A CA 1
ATOM 816 C C . GLU A 1 101 ? -1.809 21.184 10.995 1.00 77.25 101 GLU A C 1
ATOM 818 O O . GLU A 1 101 ? -1.112 21.521 10.044 1.00 77.25 101 GLU A O 1
ATOM 823 N N . ARG A 1 102 ? -1.714 21.776 12.193 1.00 77.81 102 ARG A N 1
ATOM 824 C CA . ARG A 1 102 ? -0.789 22.887 12.472 1.00 77.81 102 ARG A CA 1
ATOM 825 C C . ARG A 1 102 ? 0.654 22.443 12.706 1.00 77.81 102 ARG A C 1
ATOM 827 O O . ARG A 1 102 ? 1.565 23.197 12.389 1.00 77.81 102 ARG A O 1
ATOM 834 N N . PHE A 1 103 ? 0.861 21.272 13.308 1.00 79.88 103 PHE A N 1
ATOM 835 C CA . PHE A 1 103 ? 2.198 20.781 13.668 1.00 79.88 103 PHE A CA 1
ATOM 836 C C . PHE A 1 103 ? 2.927 20.098 12.501 1.00 79.88 103 PHE A C 1
ATOM 838 O O . PHE A 1 103 ? 4.153 20.100 12.463 1.00 79.88 103 PHE A O 1
ATOM 845 N N . GLY A 1 104 ? 2.180 19.502 11.570 1.00 82.88 104 GLY A N 1
ATOM 846 C CA . GLY A 1 104 ? 2.720 18.642 10.517 1.00 82.88 104 GLY A CA 1
ATOM 847 C C . GLY A 1 104 ? 2.339 17.182 10.752 1.00 82.88 104 GLY A C 1
ATOM 848 O O . GLY A 1 104 ? 2.340 16.670 11.873 1.00 82.88 104 GLY A O 1
ATOM 849 N N . ARG A 1 105 ? 1.960 16.483 9.683 1.00 85.50 105 ARG A N 1
ATOM 850 C CA . ARG A 1 105 ? 1.319 15.162 9.767 1.00 85.50 105 ARG A CA 1
ATOM 851 C C . ARG A 1 105 ? 2.310 14.051 10.073 1.00 85.50 105 ARG A C 1
ATOM 853 O O . ARG A 1 105 ? 1.875 13.031 10.615 1.00 85.50 105 ARG A O 1
ATOM 860 N N . PHE A 1 106 ? 3.575 14.217 9.681 1.00 91.25 106 PHE A N 1
ATOM 861 C CA . PHE A 1 106 ? 4.569 13.149 9.758 1.00 91.25 106 PHE A CA 1
ATOM 862 C C . PHE A 1 106 ? 5.103 12.939 11.182 1.00 91.25 106 PHE A C 1
ATOM 864 O O . PHE A 1 106 ? 5.086 11.820 11.699 1.00 91.25 106 PHE A O 1
ATOM 871 N N . PHE A 1 107 ? 5.511 14.024 11.844 1.00 92.38 107 PHE A N 1
ATOM 872 C CA . PHE A 1 107 ? 6.115 13.976 13.180 1.00 92.38 107 PHE A CA 1
ATOM 873 C C . PHE A 1 107 ? 5.111 14.094 14.329 1.00 92.38 107 PHE A C 1
ATOM 875 O O . PHE A 1 107 ? 5.469 13.844 15.480 1.00 92.38 107 PHE A O 1
ATOM 882 N N . PHE A 1 108 ? 3.855 14.457 14.051 1.00 89.62 108 PHE A N 1
ATOM 883 C CA . PHE A 1 108 ? 2.837 14.522 15.092 1.00 89.62 108 PHE A CA 1
ATOM 884 C C . PHE A 1 108 ? 2.581 13.135 15.691 1.00 89.62 108 PHE A C 1
ATOM 886 O O . PHE A 1 108 ? 2.160 12.210 14.990 1.00 89.62 108 PHE A O 1
ATOM 893 N N . ARG A 1 109 ? 2.808 13.010 17.000 1.00 90.56 109 ARG A N 1
ATOM 894 C CA . ARG A 1 109 ? 2.538 11.797 17.774 1.00 90.56 109 ARG A CA 1
ATOM 895 C C . ARG A 1 109 ? 1.218 11.939 18.515 1.00 90.56 109 ARG A C 1
ATOM 897 O O . ARG A 1 109 ? 1.030 12.886 19.278 1.00 90.56 109 ARG A O 1
ATOM 904 N N . PHE A 1 110 ? 0.320 10.983 18.307 1.00 86.31 110 PHE A N 1
ATOM 905 C CA . PHE A 1 110 ? -0.926 10.929 19.061 1.00 86.31 110 PHE A CA 1
ATOM 906 C C . PHE A 1 110 ? -0.647 10.593 20.536 1.00 86.31 110 PHE A C 1
ATOM 908 O O . PHE A 1 110 ? 0.249 9.793 20.815 1.00 86.31 110 PHE A O 1
ATOM 915 N N . PRO A 1 111 ? -1.385 11.178 21.498 1.00 85.25 111 PRO A N 1
ATOM 916 C CA . PRO A 1 111 ? -1.286 10.772 22.897 1.00 85.25 111 PRO A CA 1
ATOM 917 C C . PRO A 1 111 ? -1.557 9.270 23.039 1.00 85.25 111 PRO A C 1
ATOM 919 O O . PRO A 1 111 ? -2.595 8.805 22.581 1.00 85.25 111 PRO A O 1
ATOM 922 N N . GLU A 1 112 ? -0.632 8.531 23.660 1.00 85.50 112 GLU A N 1
ATOM 923 C CA . GLU A 1 112 ? -0.684 7.058 23.779 1.00 85.50 112 GLU A CA 1
ATOM 924 C C . GLU A 1 112 ? -0.727 6.299 22.438 1.00 85.50 112 GLU A C 1
ATOM 926 O O . GLU A 1 112 ? -1.022 5.109 22.420 1.00 85.50 112 GLU A O 1
ATOM 931 N N . GLY A 1 113 ? -0.431 6.973 21.325 1.00 89.88 113 GLY A N 1
ATOM 932 C CA . GLY A 1 113 ? -0.431 6.399 19.985 1.00 89.88 113 GLY A CA 1
ATOM 933 C C . GLY A 1 113 ? 0.919 6.530 19.282 1.00 89.88 113 GLY A C 1
ATOM 934 O O . GLY A 1 113 ? 1.951 6.840 19.881 1.00 89.88 113 GLY A O 1
ATOM 935 N N . GLU A 1 114 ? 0.897 6.309 17.974 1.00 92.75 114 GLU A N 1
ATOM 936 C CA . GLU A 1 114 ? 2.054 6.380 17.083 1.00 92.75 114 GLU A CA 1
ATOM 937 C C . GLU A 1 114 ? 2.103 7.744 16.364 1.00 92.75 114 GLU A C 1
ATOM 939 O O . GLU A 1 114 ? 1.091 8.416 16.158 1.00 92.75 114 GLU A O 1
ATOM 944 N N . SER A 1 115 ? 3.285 8.162 15.927 1.00 94.19 115 SER A N 1
ATOM 945 C CA . SER A 1 115 ? 3.483 9.144 14.849 1.00 94.19 115 SER A CA 1
ATOM 946 C C . SER A 1 115 ? 3.665 8.433 13.504 1.00 94.19 115 SER A C 1
ATOM 948 O O . SER A 1 115 ? 3.910 7.227 13.471 1.00 94.19 115 SER A O 1
ATOM 950 N N . ALA A 1 116 ? 3.589 9.148 12.375 1.00 94.44 116 ALA A N 1
ATOM 951 C CA . ALA A 1 116 ? 3.891 8.520 11.083 1.00 94.44 116 ALA A CA 1
ATOM 952 C C . ALA A 1 116 ? 5.373 8.108 10.982 1.00 94.44 116 ALA A C 1
ATOM 954 O O . ALA A 1 116 ? 5.682 7.133 10.300 1.00 94.44 116 ALA A O 1
ATOM 955 N N . ALA A 1 117 ? 6.265 8.798 11.701 1.00 96.00 117 ALA A N 1
ATOM 956 C CA . ALA A 1 117 ? 7.660 8.397 11.864 1.00 96.00 117 ALA A CA 1
ATOM 957 C C . ALA A 1 117 ? 7.796 7.042 12.593 1.00 96.00 117 ALA A C 1
ATOM 959 O O . ALA A 1 117 ? 8.519 6.171 12.123 1.00 96.00 117 ALA A O 1
ATOM 960 N N . ASP A 1 118 ? 7.020 6.799 13.657 1.00 96.88 118 ASP A N 1
ATOM 961 C CA . ASP A 1 118 ? 7.009 5.485 14.329 1.00 96.88 118 ASP A CA 1
ATOM 962 C C . ASP A 1 118 ? 6.512 4.375 13.376 1.00 96.88 118 ASP A C 1
ATOM 964 O O . ASP A 1 118 ? 7.041 3.259 13.350 1.00 96.88 118 ASP A O 1
ATOM 968 N N . VAL A 1 119 ? 5.517 4.689 12.530 1.00 96.69 119 VAL A N 1
ATOM 969 C CA . VAL A 1 119 ? 5.044 3.777 11.473 1.00 96.69 119 VAL A CA 1
ATOM 970 C C . VAL A 1 119 ? 6.142 3.517 10.430 1.00 96.69 119 VAL A C 1
ATOM 972 O O . VAL A 1 119 ? 6.301 2.379 9.979 1.00 96.69 119 VAL A O 1
ATOM 975 N N . PHE A 1 120 ? 6.926 4.535 10.068 1.00 97.00 120 PHE A N 1
ATOM 976 C CA . PHE A 1 120 ? 8.042 4.428 9.121 1.00 97.00 120 PHE A CA 1
ATOM 977 C C . PHE A 1 120 ? 9.114 3.439 9.582 1.00 97.00 120 PHE A C 1
ATOM 979 O O . PHE A 1 120 ? 9.588 2.631 8.775 1.00 97.00 120 PHE A O 1
ATOM 986 N N . ASP A 1 121 ? 9.438 3.422 10.872 1.00 96.69 121 ASP A N 1
ATOM 987 C CA . ASP A 1 121 ? 10.442 2.511 11.425 1.00 96.69 121 ASP A CA 1
ATOM 988 C C . ASP A 1 121 ? 9.985 1.047 11.359 1.00 96.69 121 ASP A C 1
ATOM 990 O O . ASP A 1 121 ? 10.709 0.173 10.862 1.00 96.69 121 ASP A O 1
ATOM 994 N N . ARG A 1 122 ? 8.739 0.751 11.762 1.00 97.00 122 ARG A N 1
ATOM 995 C CA . ARG A 1 122 ? 8.215 -0.626 11.670 1.00 97.00 122 ARG A CA 1
ATOM 996 C C . ARG A 1 122 ? 8.033 -1.097 10.227 1.00 97.00 122 ARG A C 1
ATOM 998 O O . ARG A 1 122 ? 8.324 -2.260 9.932 1.00 97.00 122 ARG A O 1
ATOM 1005 N N . VAL A 1 123 ? 7.609 -0.216 9.317 1.00 96.06 123 VAL A N 1
ATOM 1006 C CA . VAL A 1 123 ? 7.519 -0.528 7.880 1.00 96.06 123 VAL A CA 1
ATOM 1007 C C . VAL A 1 123 ? 8.908 -0.768 7.285 1.00 96.06 123 VAL A C 1
ATOM 1009 O O . VAL A 1 123 ? 9.068 -1.695 6.492 1.00 96.06 123 VAL A O 1
ATOM 1012 N N . THR A 1 124 ? 9.931 -0.023 7.716 1.00 94.75 124 THR A N 1
ATOM 1013 C CA . THR A 1 124 ? 11.327 -0.261 7.314 1.00 94.75 124 THR A CA 1
ATOM 1014 C C . THR A 1 124 ? 11.770 -1.680 7.676 1.00 94.75 124 THR A C 1
ATOM 1016 O O . THR A 1 124 ? 12.248 -2.408 6.807 1.00 94.75 124 THR A O 1
ATOM 1019 N N . SER A 1 125 ? 11.524 -2.127 8.911 1.00 95.69 125 SER A N 1
ATOM 1020 C CA . SER A 1 125 ? 11.842 -3.501 9.334 1.00 95.69 125 SER A CA 1
ATOM 1021 C C . SER A 1 125 ? 11.090 -4.569 8.520 1.00 95.69 125 SER A C 1
ATOM 1023 O O . SER A 1 125 ? 11.649 -5.617 8.171 1.00 95.69 125 SER A O 1
ATOM 1025 N N . PHE A 1 126 ? 9.815 -4.322 8.191 1.00 95.31 126 PHE A N 1
ATOM 1026 C CA . PHE A 1 126 ? 9.060 -5.197 7.291 1.00 95.31 126 PHE A CA 1
ATOM 1027 C C . PHE A 1 126 ? 9.719 -5.283 5.915 1.00 95.31 126 PHE A C 1
ATOM 1029 O O . PHE A 1 126 ? 9.943 -6.388 5.422 1.00 95.31 126 PHE A O 1
ATOM 1036 N N . MET A 1 127 ? 10.083 -4.141 5.331 1.00 92.31 127 MET A N 1
ATOM 1037 C CA . MET A 1 127 ? 10.737 -4.091 4.027 1.00 92.31 127 MET A CA 1
ATOM 1038 C C . MET A 1 127 ? 12.060 -4.852 4.019 1.00 92.31 127 MET A C 1
ATOM 1040 O O . MET A 1 127 ? 12.306 -5.602 3.087 1.00 92.31 127 MET A O 1
ATOM 1044 N N . GLU A 1 128 ? 12.883 -4.757 5.062 1.00 91.00 128 GLU A N 1
ATOM 1045 C CA . GLU A 1 128 ? 14.109 -5.563 5.175 1.00 91.00 128 GLU A CA 1
ATOM 1046 C C . GLU A 1 128 ? 13.830 -7.070 5.156 1.00 91.00 128 GLU A C 1
ATOM 1048 O O . GLU A 1 128 ? 14.554 -7.837 4.520 1.00 91.00 128 GLU A O 1
ATOM 1053 N N . SER A 1 129 ? 12.766 -7.504 5.838 1.00 91.12 129 SER A N 1
ATOM 1054 C CA . SER A 1 129 ? 12.357 -8.914 5.857 1.00 91.12 129 SER A CA 1
ATOM 1055 C C . SER A 1 129 ? 11.855 -9.359 4.485 1.00 91.12 129 SER A C 1
ATOM 1057 O O . SER A 1 129 ? 12.234 -10.424 4.003 1.00 91.12 129 SER A O 1
ATOM 1059 N N . LEU A 1 130 ? 11.047 -8.513 3.846 1.00 89.81 130 LEU A N 1
ATOM 1060 C CA . LEU A 1 130 ? 10.566 -8.703 2.488 1.00 89.81 130 LEU A CA 1
ATOM 1061 C C . LEU A 1 130 ? 11.745 -8.828 1.516 1.00 89.81 130 LEU A C 1
ATOM 1063 O O . LEU A 1 130 ? 11.831 -9.821 0.809 1.00 89.81 130 LEU A O 1
ATOM 1067 N N . TRP A 1 131 ? 12.700 -7.896 1.529 1.00 84.75 131 TRP A N 1
ATOM 1068 C CA . TRP A 1 131 ? 13.883 -7.949 0.668 1.00 84.75 131 TRP A CA 1
ATOM 1069 C C . TRP A 1 131 ? 14.685 -9.235 0.842 1.00 84.75 131 TRP A C 1
ATOM 1071 O O . TRP A 1 131 ? 15.096 -9.826 -0.150 1.00 84.75 131 TRP A O 1
ATOM 1081 N N . ARG A 1 132 ? 14.849 -9.716 2.078 1.00 85.94 132 ARG A N 1
ATOM 1082 C CA . ARG A 1 132 ? 15.510 -11.002 2.344 1.00 85.94 132 ARG A CA 1
ATOM 1083 C C . ARG A 1 132 ? 14.727 -12.185 1.785 1.00 85.94 132 ARG A C 1
ATOM 1085 O O . ARG A 1 132 ? 15.337 -13.089 1.222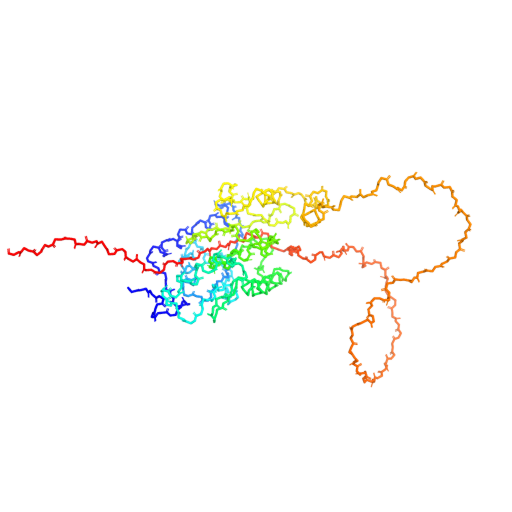 1.00 85.94 132 ARG A O 1
ATOM 1092 N N . ASP A 1 133 ? 13.402 -12.191 1.925 1.00 83.81 133 ASP A N 1
ATOM 1093 C CA . ASP A 1 133 ? 12.557 -13.253 1.364 1.00 83.81 133 ASP A CA 1
ATOM 1094 C C . ASP A 1 133 ? 12.672 -13.305 -0.174 1.00 83.81 133 ASP A C 1
ATOM 1096 O O . ASP A 1 133 ? 12.667 -14.391 -0.759 1.00 83.81 133 ASP A O 1
ATOM 1100 N N . ILE A 1 134 ? 12.859 -12.144 -0.805 1.00 80.19 134 ILE A N 1
ATOM 1101 C CA . ILE A 1 134 ? 13.063 -11.978 -2.249 1.00 80.19 134 ILE A CA 1
ATOM 1102 C C . ILE A 1 134 ? 14.458 -12.430 -2.680 1.00 80.19 134 ILE A C 1
ATOM 1104 O O . ILE A 1 134 ? 14.571 -13.272 -3.565 1.00 80.19 134 ILE A O 1
ATOM 1108 N N . ASP A 1 135 ? 15.511 -11.906 -2.044 1.00 77.50 135 ASP A N 1
ATOM 1109 C CA . ASP A 1 135 ? 16.913 -12.253 -2.328 1.00 77.50 135 ASP A CA 1
ATOM 1110 C C . ASP A 1 135 ? 17.153 -13.765 -2.194 1.00 77.50 135 ASP A C 1
ATOM 1112 O O . ASP A 1 135 ? 17.874 -14.368 -2.985 1.00 77.50 135 ASP A O 1
ATOM 1116 N N . MET A 1 136 ? 16.532 -14.395 -1.193 1.00 81.12 136 MET A N 1
ATOM 1117 C CA . MET A 1 136 ? 16.670 -15.830 -0.937 1.00 81.12 136 MET A CA 1
ATOM 1118 C C . MET A 1 136 ? 15.751 -16.699 -1.808 1.00 81.12 136 MET A C 1
ATOM 1120 O O . MET A 1 136 ? 15.688 -17.906 -1.578 1.00 81.12 136 MET A O 1
ATOM 1124 N N . ARG A 1 137 ? 15.011 -16.111 -2.763 1.00 77.12 137 ARG A N 1
ATOM 1125 C CA . ARG A 1 137 ? 14.042 -16.798 -3.640 1.00 77.12 137 ARG A CA 1
ATOM 1126 C C . ARG A 1 137 ? 13.047 -17.675 -2.859 1.00 77.12 137 ARG A C 1
ATOM 1128 O O . ARG A 1 137 ? 12.563 -18.681 -3.364 1.00 77.12 137 ARG A O 1
ATOM 1135 N N . ARG A 1 138 ? 12.699 -17.300 -1.617 1.00 78.06 138 ARG A N 1
ATOM 1136 C CA . ARG A 1 138 ? 11.850 -18.123 -0.720 1.00 78.06 138 ARG A CA 1
ATOM 1137 C C . ARG A 1 138 ? 10.420 -18.293 -1.223 1.00 78.06 138 ARG A C 1
ATOM 1139 O O . ARG A 1 138 ? 9.709 -19.180 -0.759 1.00 78.06 138 ARG A O 1
ATOM 1146 N N . LEU A 1 139 ? 9.987 -17.401 -2.110 1.00 75.50 139 LEU A N 1
ATOM 1147 C CA . LEU A 1 139 ? 8.643 -17.381 -2.682 1.00 75.50 139 LEU A CA 1
ATOM 1148 C C . LEU A 1 139 ? 8.585 -18.025 -4.072 1.00 75.50 139 LEU A C 1
ATOM 1150 O O . LEU A 1 139 ? 7.497 -18.194 -4.620 1.00 75.50 139 LEU A O 1
ATOM 1154 N N . GLU A 1 140 ? 9.732 -18.384 -4.646 1.00 72.31 140 GLU A N 1
ATOM 1155 C CA . GLU A 1 140 ? 9.802 -19.019 -5.956 1.00 72.31 140 GLU A CA 1
ATOM 1156 C C . GLU A 1 140 ? 9.659 -20.532 -5.799 1.00 72.31 140 GLU A C 1
ATOM 1158 O O . GLU A 1 140 ? 10.365 -21.161 -5.014 1.00 72.31 140 GLU A O 1
ATOM 1163 N N . GLN A 1 141 ? 8.705 -21.118 -6.523 1.00 65.56 141 GLN A N 1
ATOM 1164 C CA . GLN A 1 141 ? 8.458 -22.564 -6.482 1.00 65.56 141 GLN A CA 1
ATOM 1165 C C . GLN A 1 141 ? 9.100 -23.293 -7.666 1.00 65.56 141 GLN A C 1
ATOM 1167 O O . GLN A 1 141 ? 9.506 -24.442 -7.527 1.00 65.56 141 GLN A O 1
ATOM 1172 N N . GLU A 1 142 ? 9.184 -22.634 -8.824 1.00 67.19 142 GLU A N 1
ATOM 1173 C CA . GLU A 1 142 ? 9.665 -23.208 -10.082 1.00 67.19 142 GLU A CA 1
ATOM 1174 C C . GLU A 1 142 ? 10.375 -22.125 -10.902 1.00 67.19 142 GLU A C 1
ATOM 1176 O O . GLU A 1 142 ? 9.978 -20.950 -10.872 1.00 67.19 142 GLU A O 1
ATOM 1181 N N . ASP A 1 143 ? 11.384 -22.526 -11.676 1.00 62.03 143 ASP A N 1
ATOM 1182 C CA . ASP A 1 143 ? 12.006 -21.648 -12.661 1.00 62.03 143 ASP A CA 1
ATOM 1183 C C . ASP A 1 143 ? 10.941 -21.206 -13.680 1.00 62.03 143 ASP A C 1
ATOM 1185 O O . ASP A 1 143 ? 10.178 -22.028 -14.186 1.00 62.03 143 ASP A O 1
ATOM 1189 N N . ASN A 1 144 ? 10.879 -19.900 -13.972 1.00 61.78 144 ASN A N 1
ATOM 1190 C CA . ASN A 1 144 ? 9.889 -19.253 -14.852 1.00 61.78 144 ASN A CA 1
ATOM 1191 C C . ASN A 1 144 ? 8.503 -18.944 -14.232 1.00 61.78 144 ASN A C 1
ATOM 1193 O O . ASN A 1 144 ? 7.548 -18.652 -14.958 1.00 61.78 144 ASN A O 1
ATOM 1197 N N . THR A 1 145 ? 8.366 -18.959 -12.901 1.00 73.69 145 THR A N 1
ATOM 1198 C CA . THR A 1 145 ? 7.158 -18.433 -12.235 1.00 73.69 145 THR A CA 1
ATOM 1199 C C . THR A 1 145 ? 7.240 -16.920 -12.022 1.00 73.69 145 THR A C 1
ATOM 1201 O O . THR A 1 145 ? 8.195 -16.407 -11.446 1.00 73.69 145 THR A O 1
ATOM 1204 N N . ASN A 1 146 ? 6.212 -16.183 -12.461 1.00 83.12 146 ASN A N 1
ATOM 1205 C CA . ASN A 1 146 ? 6.108 -14.746 -12.193 1.00 83.12 146 ASN A CA 1
ATOM 1206 C C . ASN A 1 146 ? 5.317 -14.512 -10.897 1.00 83.12 146 ASN A C 1
ATOM 1208 O O . ASN A 1 146 ? 4.080 -14.523 -10.894 1.00 83.12 146 ASN A O 1
ATOM 1212 N N . VAL A 1 147 ? 6.032 -14.360 -9.783 1.00 87.94 147 VAL A N 1
ATOM 1213 C CA . VAL A 1 147 ? 5.440 -14.138 -8.458 1.00 87.94 147 VAL A CA 1
ATOM 1214 C C . VAL A 1 147 ? 5.086 -12.666 -8.279 1.00 87.94 147 VAL A C 1
ATOM 1216 O O . VAL A 1 147 ? 5.955 -11.811 -8.364 1.00 87.94 147 VAL A O 1
ATOM 1219 N N . ASN A 1 148 ? 3.823 -12.373 -7.970 1.00 90.94 148 ASN A N 1
ATOM 1220 C CA . ASN A 1 148 ? 3.322 -11.035 -7.655 1.00 90.94 148 ASN A CA 1
ATOM 1221 C C . ASN A 1 148 ? 2.998 -10.935 -6.165 1.00 90.94 148 ASN A C 1
ATOM 1223 O O . ASN A 1 148 ? 2.467 -11.880 -5.574 1.00 90.94 148 ASN A O 1
ATOM 1227 N N . LEU A 1 149 ? 3.286 -9.783 -5.565 1.00 93.75 149 LEU A N 1
ATOM 1228 C CA . LEU A 1 149 ? 3.097 -9.560 -4.138 1.00 93.75 149 LEU A CA 1
ATOM 1229 C C . LEU A 1 149 ? 1.946 -8.586 -3.914 1.00 93.75 149 LEU A C 1
ATOM 1231 O O . LEU A 1 149 ? 1.949 -7.469 -4.426 1.00 93.75 149 LEU A O 1
ATOM 1235 N N . VAL A 1 150 ? 0.955 -9.005 -3.132 1.00 95.88 150 VAL A N 1
ATOM 1236 C CA . VAL A 1 150 ? -0.201 -8.170 -2.792 1.00 95.88 150 VAL A CA 1
ATOM 1237 C C . VAL A 1 150 ? -0.176 -7.882 -1.301 1.00 95.88 150 VAL A C 1
ATOM 1239 O O . VAL A 1 150 ? -0.221 -8.796 -0.483 1.00 95.88 150 VAL A O 1
ATOM 1242 N N . ILE A 1 151 ? -0.101 -6.604 -0.949 1.00 96.62 151 ILE A N 1
ATOM 1243 C CA . ILE A 1 151 ? -0.049 -6.104 0.421 1.00 96.62 151 ILE A CA 1
ATOM 1244 C C . ILE A 1 151 ? -1.392 -5.441 0.736 1.00 96.62 151 ILE A C 1
ATOM 1246 O O . ILE A 1 151 ? -1.743 -4.404 0.173 1.00 96.62 151 ILE A O 1
ATOM 1250 N N . VAL A 1 152 ? -2.141 -6.041 1.657 1.00 97.62 152 VAL A N 1
ATOM 1251 C CA . VAL A 1 152 ? -3.423 -5.522 2.149 1.00 97.62 152 VAL A CA 1
ATOM 1252 C C . VAL A 1 152 ? -3.183 -4.810 3.475 1.00 97.62 152 VAL A C 1
ATOM 1254 O O . VAL A 1 152 ? -2.902 -5.447 4.496 1.00 97.62 152 VAL A O 1
ATOM 1257 N N . SER A 1 153 ? -3.257 -3.482 3.448 1.00 96.31 153 SER A N 1
ATOM 1258 C CA . SER A 1 153 ? -2.883 -2.613 4.565 1.00 96.31 153 SER A CA 1
ATOM 1259 C C . SER A 1 153 ? -3.839 -1.416 4.656 1.00 96.31 153 SER A C 1
ATOM 1261 O O . SER A 1 153 ? -4.971 -1.474 4.186 1.00 96.31 153 SER A O 1
ATOM 1263 N N . HIS A 1 154 ? -3.411 -0.347 5.317 1.00 94.75 154 HIS A N 1
ATOM 1264 C CA . HIS A 1 154 ? -4.245 0.785 5.708 1.00 94.75 154 HIS A CA 1
ATOM 1265 C C . HIS A 1 154 ? -3.724 2.092 5.113 1.00 94.75 154 HIS A C 1
ATOM 1267 O O . HIS A 1 154 ? -2.642 2.119 4.521 1.00 94.75 154 HIS A O 1
ATOM 1273 N N . GLY A 1 155 ? -4.483 3.177 5.243 1.00 91.44 155 GLY A N 1
ATOM 1274 C CA . GLY A 1 155 ? -4.260 4.402 4.480 1.00 91.44 155 GLY A CA 1
ATOM 1275 C C . GLY A 1 155 ? -2.901 5.048 4.748 1.00 91.44 155 GLY A C 1
ATOM 1276 O O . GLY A 1 155 ? -2.125 5.271 3.811 1.00 91.44 155 GLY A O 1
ATOM 1277 N N . LEU A 1 156 ? -2.574 5.304 6.021 1.00 93.38 156 LEU A N 1
ATOM 1278 C CA . LEU A 1 156 ? -1.291 5.925 6.367 1.00 93.38 156 LEU A CA 1
ATOM 1279 C C . LEU A 1 156 ? -0.129 4.973 6.087 1.00 93.38 156 LEU A C 1
ATOM 1281 O O . LEU A 1 156 ? 0.870 5.361 5.483 1.00 93.38 156 LEU A O 1
ATOM 1285 N N . THR A 1 157 ? -0.279 3.716 6.492 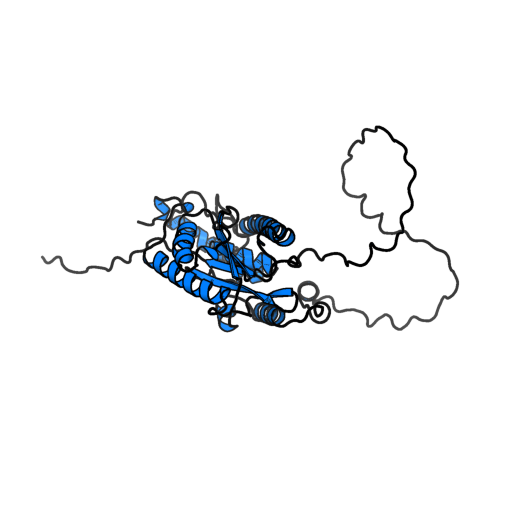1.00 95.88 157 THR A N 1
ATOM 1286 C CA . THR A 1 157 ? 0.773 2.701 6.351 1.00 95.88 157 THR A CA 1
ATOM 1287 C C . THR A 1 157 ? 1.150 2.470 4.886 1.00 95.88 157 THR A C 1
ATOM 1289 O O . THR A 1 157 ? 2.333 2.368 4.565 1.00 95.88 157 THR A O 1
ATOM 1292 N N . SER A 1 158 ? 0.171 2.488 3.977 1.00 95.62 158 SER A N 1
ATOM 1293 C CA . SER A 1 158 ? 0.392 2.388 2.527 1.00 95.62 158 SER A CA 1
ATOM 1294 C C . SER A 1 158 ? 1.234 3.545 1.990 1.00 95.62 158 SER A C 1
ATOM 1296 O O . SER A 1 158 ? 2.155 3.346 1.202 1.00 95.62 158 SER A O 1
ATOM 1298 N N . ARG A 1 159 ? 0.965 4.774 2.443 1.00 95.56 159 ARG A N 1
ATOM 1299 C CA . ARG A 1 159 ? 1.765 5.945 2.057 1.00 95.56 159 ARG A CA 1
ATOM 1300 C C . ARG A 1 159 ? 3.180 5.880 2.610 1.00 95.56 159 ARG A C 1
ATOM 1302 O O . ARG A 1 159 ? 4.115 6.232 1.903 1.00 95.56 159 ARG A O 1
ATOM 1309 N N . VAL A 1 160 ? 3.333 5.447 3.861 1.00 96.25 160 VAL A N 1
ATOM 1310 C CA . VAL A 1 160 ? 4.642 5.285 4.505 1.00 96.25 160 VAL A CA 1
ATOM 1311 C C . VAL A 1 160 ? 5.464 4.221 3.776 1.00 96.25 160 VAL A C 1
ATOM 1313 O O . VAL A 1 160 ? 6.652 4.422 3.537 1.00 96.25 160 VAL A O 1
ATOM 1316 N N . PHE A 1 161 ? 4.827 3.128 3.344 1.00 96.31 161 PHE A N 1
ATOM 1317 C CA . PHE A 1 161 ? 5.460 2.124 2.493 1.00 96.31 161 PHE A CA 1
ATOM 1318 C C . PHE A 1 161 ? 5.975 2.734 1.183 1.00 96.31 161 PHE A C 1
ATOM 1320 O O . PHE A 1 161 ? 7.142 2.544 0.849 1.00 96.31 161 PHE A O 1
ATOM 1327 N N . LEU A 1 162 ? 5.153 3.520 0.474 1.00 95.62 162 LEU A N 1
ATOM 1328 C CA . LEU A 1 162 ? 5.569 4.190 -0.767 1.00 95.62 162 LEU A CA 1
ATOM 1329 C C . LEU A 1 162 ? 6.692 5.207 -0.529 1.00 95.62 162 LEU A C 1
ATOM 1331 O O . LEU A 1 162 ? 7.666 5.214 -1.275 1.00 95.62 162 LEU A O 1
ATOM 1335 N N . MET A 1 163 ? 6.596 6.009 0.535 1.00 94.88 163 MET A N 1
ATOM 1336 C CA . MET A 1 163 ? 7.649 6.944 0.937 1.00 94.88 163 MET A CA 1
ATOM 1337 C C . MET A 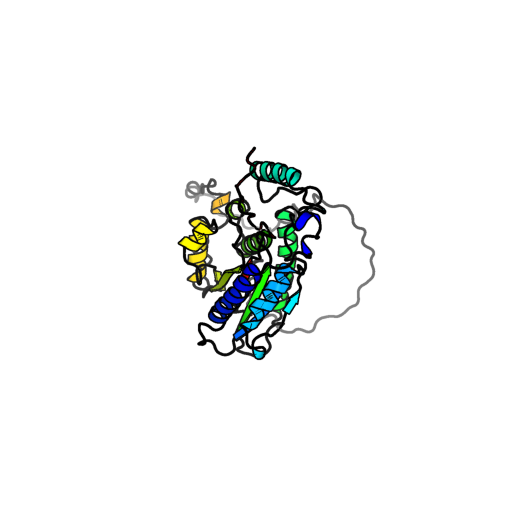1 163 ? 8.973 6.218 1.150 1.00 94.88 163 MET A C 1
ATOM 1339 O O . MET A 1 163 ? 9.989 6.614 0.586 1.00 94.88 163 MET A O 1
ATOM 1343 N N . LYS A 1 164 ? 8.965 5.125 1.922 1.00 94.06 164 LYS A N 1
ATOM 1344 C CA . LYS A 1 164 ? 10.173 4.341 2.174 1.00 94.06 164 LYS A CA 1
ATOM 1345 C C . LYS A 1 164 ? 10.714 3.702 0.897 1.00 94.06 164 LYS A C 1
ATOM 1347 O O . LYS A 1 164 ? 11.928 3.670 0.706 1.00 94.06 164 LYS A O 1
ATOM 1352 N N . TRP A 1 165 ? 9.835 3.201 0.032 1.00 93.44 165 TRP A N 1
ATOM 1353 C CA . TRP A 1 165 ? 10.221 2.534 -1.207 1.00 93.44 165 TRP A CA 1
ATOM 1354 C C . TRP A 1 165 ? 10.869 3.483 -2.211 1.00 93.44 165 TRP A C 1
ATOM 1356 O O . TRP A 1 165 ? 11.940 3.191 -2.739 1.00 93.44 165 TRP A O 1
ATOM 1366 N N . PHE A 1 166 ? 10.236 4.629 -2.451 1.00 93.12 166 PHE A N 1
ATOM 1367 C CA . PHE A 1 166 ? 10.702 5.623 -3.415 1.00 93.12 166 PHE A CA 1
ATOM 1368 C C . PHE A 1 166 ? 11.659 6.651 -2.818 1.00 93.12 166 PHE A C 1
ATOM 1370 O O . PHE A 1 166 ? 12.128 7.527 -3.537 1.00 93.12 166 PHE A O 1
ATOM 1377 N N . LYS A 1 167 ? 11.997 6.507 -1.530 1.00 93.00 167 LYS A N 1
ATOM 1378 C CA . LYS A 1 167 ? 12.910 7.396 -0.798 1.00 93.00 167 LYS A CA 1
ATOM 1379 C C . LYS A 1 167 ? 12.428 8.850 -0.828 1.00 93.00 167 LYS A C 1
ATOM 1381 O O . LYS A 1 167 ? 13.235 9.772 -0.896 1.00 93.00 167 LYS A O 1
ATOM 1386 N N . TRP A 1 168 ? 11.111 9.037 -0.784 1.00 93.88 168 TRP A N 1
ATOM 1387 C CA . TRP A 1 168 ? 10.516 10.364 -0.727 1.00 93.88 168 TRP A CA 1
ATOM 1388 C C . TRP A 1 168 ? 10.844 11.037 0.604 1.00 93.88 168 TRP A C 1
ATOM 1390 O O . TRP A 1 168 ? 10.880 10.404 1.663 1.00 93.88 168 TRP A O 1
ATOM 1400 N N . THR A 1 169 ? 11.073 12.338 0.528 1.00 93.81 169 THR A N 1
ATOM 1401 C CA . THR A 1 169 ? 11.280 13.233 1.662 1.00 93.81 169 THR A CA 1
ATOM 1402 C C . THR A 1 169 ? 10.015 13.351 2.513 1.00 93.81 169 THR A C 1
ATOM 1404 O O . THR A 1 169 ? 8.912 12.966 2.112 1.00 93.81 169 THR A O 1
ATOM 1407 N N . VAL A 1 170 ? 10.165 13.911 3.714 1.00 94.25 170 VAL A N 1
ATOM 1408 C CA . VAL A 1 170 ? 9.023 14.193 4.592 1.00 94.25 170 VAL A CA 1
ATOM 1409 C C . VAL A 1 170 ? 8.047 15.155 3.911 1.00 94.25 170 VAL A C 1
ATOM 1411 O O . VAL A 1 170 ? 6.854 14.866 3.871 1.00 94.25 170 VAL A O 1
ATOM 1414 N N . ASP A 1 171 ? 8.545 16.224 3.289 1.00 92.81 171 ASP A N 1
ATOM 1415 C CA . ASP A 1 171 ? 7.710 17.213 2.598 1.00 92.81 171 ASP A CA 1
ATOM 1416 C C . ASP A 1 171 ? 6.897 16.585 1.459 1.00 92.81 171 ASP A C 1
ATOM 1418 O O . ASP A 1 171 ? 5.719 16.899 1.273 1.00 92.81 171 ASP A O 1
ATOM 1422 N N . GLU A 1 172 ? 7.507 15.676 0.693 1.00 94.31 172 GLU A N 1
ATOM 1423 C CA . GLU A 1 172 ? 6.814 14.882 -0.327 1.00 94.31 172 GLU A CA 1
ATOM 1424 C C . GLU A 1 172 ? 5.732 13.992 0.280 1.00 94.31 172 GLU A C 1
ATOM 1426 O O . GLU A 1 172 ? 4.611 13.948 -0.229 1.00 94.31 172 GLU A O 1
ATOM 1431 N N . PHE A 1 173 ? 6.025 13.323 1.395 1.00 94.62 173 PHE A N 1
ATOM 1432 C CA . PHE A 1 173 ? 5.045 12.497 2.090 1.00 94.62 173 PHE A CA 1
ATOM 1433 C C . PHE A 1 173 ? 3.850 13.303 2.610 1.00 94.62 173 PHE A C 1
ATOM 1435 O O . PHE A 1 173 ? 2.718 12.807 2.569 1.00 94.62 173 PHE A O 1
ATOM 1442 N N . GLU A 1 174 ? 4.064 14.516 3.121 1.00 92.69 174 GLU A N 1
ATOM 1443 C CA . GLU A 1 174 ? 2.989 15.333 3.693 1.00 92.69 174 GLU A CA 1
ATOM 1444 C C . GLU A 1 174 ? 1.940 15.741 2.653 1.00 92.69 174 GLU A C 1
ATOM 1446 O O . GLU A 1 174 ? 0.755 15.838 2.996 1.00 92.69 174 GLU A O 1
ATOM 1451 N N . ARG A 1 175 ? 2.347 15.856 1.380 1.00 93.62 175 ARG A N 1
ATOM 1452 C CA . ARG A 1 175 ? 1.460 16.117 0.234 1.00 93.62 175 ARG A CA 1
ATOM 1453 C C . ARG A 1 175 ? 0.561 14.939 -0.128 1.00 93.62 175 ARG A C 1
ATOM 1455 O O . ARG A 1 175 ? -0.480 15.140 -0.750 1.00 93.62 175 ARG A O 1
ATOM 1462 N N . LEU A 1 176 ? 0.936 13.717 0.251 1.00 94.25 176 LEU A N 1
ATOM 1463 C CA . LEU A 1 176 ? 0.205 12.524 -0.161 1.00 94.25 176 LEU A CA 1
ATOM 1464 C C . LEU A 1 176 ? -1.203 12.473 0.445 1.00 94.25 176 LEU A C 1
ATOM 1466 O O . LEU A 1 176 ? -1.422 12.705 1.642 1.00 94.25 176 LEU A O 1
ATOM 1470 N N . ASN A 1 177 ? -2.152 12.048 -0.380 1.00 92.06 177 ASN A N 1
ATOM 1471 C CA . ASN A 1 177 ? -3.521 11.750 0.018 1.00 92.06 177 ASN A CA 1
ATOM 1472 C C . ASN A 1 177 ? -3.654 10.284 0.440 1.00 92.06 177 ASN A C 1
ATOM 1474 O O . ASN A 1 177 ? -2.980 9.397 -0.101 1.00 92.06 177 ASN A O 1
ATOM 1478 N N . ASN A 1 178 ? -4.530 10.022 1.415 1.00 87.56 178 ASN A N 1
ATOM 1479 C CA . ASN A 1 178 ? -4.864 8.647 1.778 1.00 87.56 178 ASN A CA 1
ATOM 1480 C C . ASN A 1 178 ? -5.532 7.956 0.574 1.00 87.56 178 ASN A C 1
ATOM 1482 O O . ASN A 1 178 ? -6.354 8.587 -0.097 1.00 87.56 178 ASN A O 1
ATOM 1486 N N . PRO A 1 179 ? -5.182 6.691 0.283 1.00 90.75 179 PRO A N 1
ATOM 1487 C CA . PRO A 1 179 ? -5.911 5.897 -0.696 1.00 90.75 179 PRO A CA 1
ATOM 1488 C C . PRO A 1 179 ? -7.388 5.791 -0.320 1.00 90.75 179 PRO A C 1
ATOM 1490 O O . PRO A 1 179 ? -7.724 5.722 0.864 1.00 90.75 179 PRO A O 1
ATOM 1493 N N . ARG A 1 180 ? -8.270 5.721 -1.320 1.00 91.19 180 ARG A N 1
ATOM 1494 C CA . ARG A 1 180 ? -9.669 5.349 -1.077 1.00 91.19 180 ARG A CA 1
ATOM 1495 C C . ARG A 1 180 ? -9.781 3.881 -0.651 1.00 91.19 180 ARG A C 1
ATOM 1497 O O . ARG A 1 180 ? -8.867 3.074 -0.835 1.00 91.19 180 ARG A O 1
ATOM 1504 N N . ASN A 1 181 ? -10.950 3.521 -0.138 1.00 87.69 181 ASN A N 1
ATOM 1505 C CA . ASN A 1 181 ? -11.286 2.149 0.226 1.00 87.69 181 ASN A CA 1
ATOM 1506 C C . ASN A 1 181 ? -11.127 1.220 -0.985 1.00 87.69 181 ASN A C 1
ATOM 1508 O O . ASN A 1 181 ? -11.712 1.457 -2.042 1.00 87.69 181 ASN A O 1
ATOM 1512 N N . CYS A 1 182 ? -10.339 0.162 -0.822 1.00 92.38 182 CYS A N 1
ATOM 1513 C CA . CYS A 1 182 ? -9.979 -0.790 -1.869 1.00 92.38 182 CYS A CA 1
ATOM 1514 C C . CYS A 1 182 ? -9.373 -0.134 -3.132 1.00 92.38 182 CYS A C 1
ATOM 1516 O O . CYS A 1 182 ? -9.479 -0.675 -4.240 1.00 92.38 182 CYS A O 1
ATOM 1518 N N . GLU A 1 183 ? -8.742 1.037 -2.984 1.00 94.06 183 GLU A N 1
ATOM 1519 C CA . GLU A 1 183 ? -7.894 1.633 -4.015 1.00 94.06 183 GLU A CA 1
ATOM 1520 C C . GLU A 1 183 ? -6.633 0.789 -4.192 1.00 94.06 183 GLU A C 1
ATOM 1522 O O . GLU A 1 183 ? -6.041 0.312 -3.224 1.00 94.06 183 GLU A O 1
ATOM 1527 N N . ILE A 1 184 ? -6.248 0.604 -5.450 1.00 94.31 184 ILE A N 1
ATOM 1528 C CA . ILE A 1 184 ? -5.195 -0.294 -5.908 1.00 94.31 184 ILE A CA 1
ATOM 1529 C C . ILE A 1 184 ? -4.042 0.572 -6.400 1.00 94.31 184 ILE A C 1
ATOM 1531 O O . ILE A 1 184 ? -4.214 1.323 -7.357 1.00 94.31 184 ILE A O 1
ATOM 1535 N N . ARG A 1 185 ? -2.866 0.442 -5.782 1.00 95.38 185 ARG A N 1
ATOM 1536 C CA . ARG A 1 185 ? -1.632 1.080 -6.262 1.00 95.38 185 ARG A CA 1
ATOM 1537 C C . ARG A 1 185 ? -0.627 0.013 -6.669 1.00 95.38 185 ARG A C 1
ATOM 1539 O O . ARG A 1 185 ? -0.141 -0.727 -5.814 1.00 95.38 185 ARG A O 1
ATOM 1546 N N . VAL A 1 186 ? -0.367 -0.087 -7.968 1.00 95.69 186 VAL A N 1
ATOM 1547 C CA . VAL A 1 186 ? 0.518 -1.062 -8.603 1.00 95.69 186 VAL A CA 1
ATOM 1548 C C . VAL A 1 186 ? 1.890 -0.438 -8.817 1.00 95.69 186 VAL A C 1
ATOM 1550 O O . VAL A 1 186 ? 2.032 0.577 -9.493 1.00 95.69 186 VAL A O 1
ATOM 1553 N N . MET A 1 187 ? 2.920 -1.098 -8.308 1.00 94.62 187 MET A N 1
ATOM 1554 C CA . MET A 1 187 ? 4.306 -0.813 -8.646 1.00 94.62 187 MET A CA 1
ATOM 1555 C C . MET A 1 187 ? 4.832 -1.964 -9.490 1.00 94.62 187 MET A C 1
ATOM 1557 O O . MET A 1 187 ? 4.697 -3.128 -9.111 1.00 94.62 187 MET A O 1
ATOM 1561 N N . GLN A 1 188 ? 5.457 -1.655 -10.618 1.00 91.38 188 GLN A N 1
ATOM 1562 C CA . GLN A 1 188 ? 6.063 -2.660 -11.487 1.00 91.38 188 GLN A CA 1
ATOM 1563 C C . GLN A 1 188 ? 7.535 -2.342 -11.727 1.00 91.38 188 GLN A C 1
ATOM 1565 O O . GLN A 1 188 ? 7.906 -1.180 -11.859 1.00 91.38 188 GLN A O 1
ATOM 1570 N N . LEU A 1 189 ? 8.359 -3.387 -11.789 1.00 88.75 189 LEU A N 1
ATOM 1571 C CA . LEU A 1 189 ? 9.762 -3.282 -12.163 1.00 88.75 189 LEU A CA 1
ATOM 1572 C C . LEU A 1 189 ? 9.880 -2.830 -13.628 1.00 88.75 189 LEU A C 1
ATOM 1574 O O . LEU A 1 189 ? 9.412 -3.519 -14.537 1.00 88.75 189 LEU A O 1
ATOM 1578 N N . GLY A 1 190 ? 10.478 -1.663 -13.843 1.00 87.75 190 GLY A N 1
ATOM 1579 C CA . GLY A 1 190 ? 10.819 -1.137 -15.158 1.00 87.75 190 GLY A CA 1
ATOM 1580 C C . GLY A 1 190 ? 12.058 -1.817 -15.760 1.00 87.75 190 GLY A C 1
ATOM 1581 O O . GLY A 1 190 ? 12.777 -2.548 -15.069 1.00 87.75 190 GLY A O 1
ATOM 1582 N N . PRO A 1 191 ? 12.354 -1.561 -17.047 1.00 86.25 191 PRO A N 1
ATOM 1583 C CA . PRO A 1 191 ? 13.482 -2.177 -17.753 1.00 86.25 191 PRO A CA 1
ATOM 1584 C C . PRO A 1 191 ? 14.851 -1.816 -17.147 1.00 86.25 191 PRO A C 1
ATOM 1586 O O . PRO A 1 191 ? 15.804 -2.588 -17.262 1.00 86.25 191 PRO A O 1
ATOM 1589 N N . GLY A 1 192 ? 14.943 -0.677 -16.456 1.00 84.06 192 GLY A N 1
ATOM 1590 C CA . GLY A 1 192 ? 16.143 -0.216 -15.757 1.00 84.06 192 GLY A CA 1
ATOM 1591 C C . GLY A 1 192 ? 16.444 -0.957 -14.454 1.00 84.06 192 GLY A C 1
ATOM 1592 O O . GLY A 1 192 ? 17.561 -0.860 -13.949 1.00 84.06 192 GLY A O 1
ATOM 1593 N N . GLY A 1 193 ? 15.493 -1.746 -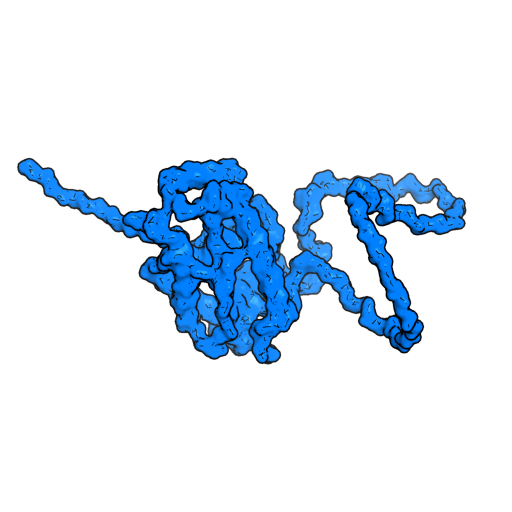13.942 1.00 84.88 193 GLY A N 1
ATOM 1594 C CA . GLY A 1 193 ? 15.615 -2.444 -12.661 1.00 84.88 193 GLY A CA 1
ATOM 1595 C C . GLY A 1 193 ? 15.079 -1.661 -11.459 1.00 84.88 193 GLY A C 1
ATOM 1596 O O . GLY A 1 193 ? 15.291 -2.088 -10.327 1.00 84.88 193 GLY A O 1
ATOM 1597 N N . ASP A 1 194 ? 14.358 -0.564 -11.692 1.00 85.31 194 ASP A N 1
ATOM 1598 C CA . ASP A 1 194 ? 13.662 0.207 -10.664 1.00 85.31 194 ASP A CA 1
ATOM 1599 C C . ASP A 1 194 ? 12.151 0.009 -10.757 1.00 85.31 194 ASP A C 1
ATOM 1601 O O . ASP A 1 194 ? 11.582 -0.083 -11.842 1.00 85.31 194 ASP A O 1
ATOM 1605 N N . TYR A 1 195 ? 11.481 -0.039 -9.610 1.00 90.88 195 TYR A N 1
ATOM 1606 C CA . TYR A 1 195 ? 10.022 -0.059 -9.575 1.00 90.88 195 TYR A CA 1
ATOM 1607 C C . TYR A 1 195 ? 9.451 1.311 -9.936 1.00 90.88 195 TYR A C 1
ATOM 1609 O O . TYR A 1 195 ? 10.034 2.332 -9.589 1.00 90.88 195 TYR A O 1
ATOM 1617 N N . SER A 1 196 ? 8.289 1.330 -10.581 1.00 94.25 196 SER A N 1
ATOM 1618 C CA . SER A 1 196 ? 7.560 2.549 -10.924 1.00 94.25 196 SER A CA 1
ATOM 1619 C C . SER A 1 196 ? 6.054 2.368 -10.758 1.00 94.25 196 SER A C 1
ATOM 1621 O O . SER A 1 196 ? 5.511 1.301 -11.057 1.00 94.25 196 SER A O 1
ATOM 1623 N N . LEU A 1 197 ? 5.383 3.434 -10.316 1.00 95.56 197 LEU A N 1
ATOM 1624 C CA . LEU A 1 197 ? 3.926 3.576 -10.354 1.00 95.56 197 LEU A CA 1
ATOM 1625 C C . LEU A 1 197 ? 3.413 3.932 -11.763 1.00 95.56 197 LEU A C 1
ATOM 1627 O O . LEU A 1 197 ? 2.316 3.528 -12.143 1.00 95.56 197 LEU A O 1
ATOM 1631 N N . ALA A 1 198 ? 4.205 4.643 -12.570 1.00 96.25 198 ALA A N 1
ATOM 1632 C CA . ALA A 1 198 ? 3.775 5.201 -13.858 1.00 96.25 198 ALA A CA 1
ATOM 1633 C C . ALA A 1 198 ? 3.553 4.149 -14.965 1.00 96.25 198 ALA A C 1
ATOM 1635 O O . ALA A 1 198 ? 3.098 4.485 -16.054 1.00 96.25 198 ALA A O 1
ATOM 1636 N N . ILE A 1 199 ? 3.855 2.872 -14.703 1.00 93.69 199 ILE A N 1
ATOM 1637 C CA . ILE A 1 199 ? 3.568 1.771 -15.636 1.00 93.69 199 ILE A CA 1
ATOM 1638 C C . ILE A 1 199 ? 2.066 1.446 -15.670 1.00 93.69 199 ILE A C 1
ATOM 1640 O O . ILE A 1 199 ? 1.539 1.090 -16.721 1.00 93.69 199 ILE A O 1
ATOM 1644 N N . HIS A 1 200 ? 1.377 1.560 -14.531 1.00 93.50 200 HIS A N 1
ATOM 1645 C CA . HIS A 1 200 ? -0.049 1.214 -14.399 1.00 93.50 200 HIS A CA 1
ATOM 1646 C C . HIS A 1 200 ? -0.944 2.413 -14.099 1.00 93.50 200 HIS A C 1
ATOM 1648 O O . HIS A 1 200 ? -2.162 2.292 -14.204 1.00 93.50 200 HIS A O 1
ATOM 1654 N N . HIS A 1 201 ? -0.355 3.553 -13.744 1.00 95.50 201 HIS A N 1
ATOM 1655 C CA . HIS A 1 201 ? -1.076 4.731 -13.277 1.00 95.50 201 HIS A CA 1
ATOM 1656 C C . HIS A 1 201 ? -0.781 5.940 -14.152 1.00 95.50 201 HIS A C 1
ATOM 1658 O O . HIS A 1 201 ? 0.375 6.233 -14.462 1.00 95.50 201 HIS A O 1
ATOM 1664 N N . GLN A 1 202 ? -1.842 6.647 -14.539 1.00 96.81 202 GLN A N 1
ATOM 1665 C CA . GLN A 1 202 ? -1.730 7.843 -15.372 1.00 96.81 202 GLN A CA 1
ATOM 1666 C C . GLN A 1 202 ? -1.234 9.042 -14.545 1.00 96.81 202 GLN A C 1
ATOM 1668 O O . GLN A 1 202 ? -1.519 9.111 -13.344 1.00 96.81 202 GLN A O 1
ATOM 1673 N N . PRO A 1 203 ? -0.541 10.022 -15.150 1.00 97.06 203 PRO A N 1
ATOM 1674 C CA . PRO A 1 203 ? -0.030 11.195 -14.435 1.00 97.06 203 PRO A CA 1
ATOM 1675 C C . PRO A 1 203 ? -1.105 11.950 -13.641 1.00 97.06 203 PRO A C 1
ATOM 1677 O O . PRO A 1 203 ? -0.867 12.368 -12.510 1.00 97.06 203 PRO A O 1
ATOM 1680 N N . GLU A 1 204 ? -2.321 12.058 -14.179 1.00 97.69 204 GLU A N 1
ATOM 1681 C CA . GLU A 1 204 ? -3.443 12.741 -13.527 1.00 97.69 204 GLU A CA 1
ATOM 1682 C C . GLU A 1 204 ? -3.955 11.978 -12.297 1.00 97.69 204 GLU A C 1
ATOM 1684 O O . GLU A 1 204 ? -4.563 12.569 -11.402 1.00 97.69 204 GLU A O 1
ATOM 1689 N N . GLU A 1 205 ? -3.764 10.658 -12.256 1.00 96.31 205 GLU A N 1
ATOM 1690 C CA . GLU A 1 205 ? -4.059 9.826 -11.087 1.00 96.31 205 GLU A CA 1
ATOM 1691 C C . GLU A 1 205 ? -2.991 10.027 -10.007 1.00 96.31 205 GLU A C 1
ATOM 1693 O O . GLU A 1 205 ? -3.327 10.297 -8.854 1.00 96.31 205 GLU A O 1
ATOM 1698 N N . LEU A 1 206 ? -1.712 10.003 -10.393 1.00 97.38 206 LEU A N 1
ATOM 1699 C CA . LEU A 1 206 ? -0.590 10.263 -9.488 1.00 97.38 206 LEU A CA 1
ATOM 1700 C C . LEU A 1 206 ? -0.691 11.654 -8.843 1.00 97.38 206 LEU A C 1
ATOM 1702 O O . LEU A 1 206 ? -0.505 11.799 -7.633 1.00 97.38 206 LEU A O 1
ATOM 1706 N N . GLN A 1 207 ? -1.070 12.668 -9.621 1.00 97.56 207 GLN A N 1
ATOM 1707 C CA . GLN A 1 207 ? -1.299 14.017 -9.108 1.00 97.56 207 GLN A CA 1
ATOM 1708 C C . GLN A 1 207 ? -2.462 14.058 -8.106 1.00 97.56 207 GLN A C 1
ATOM 1710 O O . GLN A 1 207 ? -2.355 14.695 -7.059 1.00 97.56 207 GLN A O 1
ATOM 1715 N N . ARG A 1 208 ? -3.561 13.331 -8.366 1.00 96.50 208 ARG A N 1
ATOM 1716 C CA . ARG A 1 208 ? -4.681 13.196 -7.413 1.00 96.50 208 ARG A CA 1
ATOM 1717 C C . ARG A 1 208 ? -4.261 12.526 -6.103 1.00 96.50 208 ARG A C 1
ATOM 1719 O O . ARG A 1 208 ? -4.850 12.809 -5.060 1.00 96.50 208 ARG A O 1
ATOM 1726 N N . TRP A 1 209 ? -3.237 11.676 -6.124 1.00 96.31 209 TRP A N 1
ATOM 1727 C CA . TRP A 1 209 ? -2.646 11.098 -4.914 1.00 96.31 209 TRP A CA 1
ATOM 1728 C C . TRP A 1 209 ? -1.708 12.047 -4.165 1.00 96.31 209 TRP A C 1
ATOM 1730 O O . TRP A 1 209 ? -1.262 11.692 -3.075 1.00 96.31 209 TRP A O 1
ATOM 1740 N N . GLY A 1 210 ? -1.445 13.238 -4.706 1.00 96.69 210 GLY A N 1
ATOM 1741 C CA . GLY A 1 210 ? -0.606 14.264 -4.092 1.00 96.69 210 GLY A CA 1
ATOM 1742 C C . GLY A 1 210 ? 0.862 14.224 -4.518 1.00 96.69 210 GLY A C 1
ATOM 1743 O O . GLY A 1 210 ? 1.681 14.888 -3.887 1.00 96.69 210 GLY A O 1
ATOM 1744 N N . LEU A 1 211 ? 1.219 13.459 -5.559 1.00 97.62 211 LEU A N 1
ATOM 1745 C CA . LEU A 1 211 ? 2.578 13.495 -6.101 1.00 97.62 211 LEU A CA 1
ATOM 1746 C C . LEU A 1 211 ? 2.819 14.846 -6.790 1.00 97.62 211 LEU A C 1
ATOM 1748 O O . LEU A 1 211 ? 1.977 15.319 -7.557 1.00 97.62 211 LEU A O 1
ATOM 1752 N N . SER A 1 212 ? 3.973 15.462 -6.520 1.00 96.56 212 SER A N 1
ATOM 1753 C CA . SER A 1 212 ? 4.387 16.690 -7.204 1.00 96.56 212 SER A CA 1
ATOM 1754 C C . SER A 1 212 ? 4.835 16.393 -8.644 1.00 96.56 212 SER A C 1
ATOM 1756 O O . SER A 1 212 ? 5.109 15.232 -8.970 1.00 96.56 212 SER A O 1
ATOM 1758 N N . PRO A 1 213 ? 4.929 17.409 -9.522 1.00 96.19 213 PRO A N 1
ATOM 1759 C CA . PRO A 1 213 ? 5.422 17.222 -10.887 1.00 96.19 213 PRO A CA 1
ATOM 1760 C C . PRO A 1 213 ? 6.778 16.507 -10.946 1.00 96.19 213 PRO A C 1
ATOM 1762 O O . PRO A 1 213 ? 6.983 15.641 -11.791 1.00 96.19 213 PRO A O 1
ATOM 1765 N N . GLU A 1 214 ? 7.670 16.807 -10.004 1.00 93.25 214 GLU A N 1
ATOM 1766 C CA . GLU A 1 214 ? 8.998 16.205 -9.889 1.00 93.25 214 GLU A CA 1
ATOM 1767 C C . GLU A 1 214 ? 8.921 14.717 -9.527 1.00 93.25 214 GLU A C 1
ATOM 1769 O O . GLU A 1 214 ? 9.577 13.887 -10.156 1.00 93.25 214 GLU A O 1
ATOM 1774 N N . MET A 1 215 ? 8.061 14.358 -8.566 1.00 95.62 215 MET A N 1
ATOM 1775 C CA . MET A 1 215 ? 7.818 12.960 -8.199 1.00 95.62 215 MET A CA 1
ATOM 1776 C C . MET A 1 215 ? 7.224 12.180 -9.377 1.00 95.62 215 MET A C 1
ATOM 1778 O O . MET A 1 215 ? 7.605 11.038 -9.620 1.00 95.62 215 MET A O 1
ATOM 1782 N N . ILE A 1 216 ? 6.292 12.780 -10.124 1.00 97.19 216 ILE A N 1
ATOM 1783 C CA . ILE A 1 216 ? 5.679 12.152 -11.304 1.00 97.19 216 ILE A CA 1
ATOM 1784 C C . ILE A 1 216 ? 6.727 11.935 -12.400 1.00 97.19 216 ILE A C 1
ATOM 1786 O O . ILE A 1 216 ? 6.781 10.844 -12.970 1.00 97.19 216 ILE A O 1
ATOM 1790 N N . ALA A 1 217 ? 7.579 12.930 -12.658 1.00 94.19 217 ALA A N 1
ATOM 1791 C CA . ALA A 1 217 ? 8.672 12.819 -13.618 1.00 94.19 217 ALA A CA 1
ATOM 1792 C C . ALA A 1 217 ? 9.651 11.695 -13.234 1.00 94.19 217 ALA A C 1
ATOM 1794 O O . ALA A 1 217 ? 10.014 10.887 -14.088 1.00 94.19 217 ALA A O 1
ATOM 1795 N N . ASP A 1 218 ? 10.005 11.570 -11.948 1.00 92.50 218 ASP A N 1
ATOM 1796 C CA . ASP A 1 218 ? 10.803 10.446 -11.435 1.00 92.50 218 ASP A CA 1
ATOM 1797 C C . ASP A 1 218 ? 10.116 9.094 -11.701 1.00 92.50 218 ASP A C 1
ATOM 1799 O O . ASP A 1 218 ? 10.746 8.168 -12.213 1.00 92.50 218 ASP A O 1
ATOM 1803 N N . GLN A 1 219 ? 8.808 8.971 -11.448 1.00 95.25 219 GLN A N 1
ATOM 1804 C CA . GLN A 1 219 ? 8.085 7.727 -11.732 1.00 95.25 219 GLN A CA 1
ATOM 1805 C C . GLN A 1 219 ? 8.062 7.394 -13.233 1.00 95.25 219 GLN A C 1
ATOM 1807 O O . GLN A 1 219 ? 8.278 6.237 -13.607 1.00 95.25 219 GLN A O 1
ATOM 1812 N N . GLN A 1 220 ? 7.839 8.378 -14.105 1.00 94.88 220 GLN A N 1
ATOM 1813 C CA . GLN A 1 220 ? 7.868 8.191 -15.562 1.00 94.88 220 GLN A CA 1
ATOM 1814 C C . GLN A 1 220 ? 9.261 7.793 -16.063 1.00 94.88 220 GLN A C 1
ATOM 1816 O O . GLN A 1 220 ? 9.390 6.904 -16.911 1.00 94.88 220 GLN A O 1
ATOM 1821 N N . TRP A 1 221 ? 10.307 8.394 -15.496 1.00 91.75 221 TRP A N 1
ATOM 1822 C CA . TRP A 1 221 ? 11.685 8.022 -15.781 1.00 91.75 221 TRP A CA 1
ATOM 1823 C C . TRP A 1 221 ? 11.955 6.571 -15.367 1.00 91.75 221 TRP A C 1
ATOM 1825 O O . TRP A 1 221 ? 12.360 5.769 -16.204 1.00 91.75 221 TRP A O 1
ATOM 1835 N N . ARG A 1 222 ? 11.603 6.164 -14.138 1.00 90.69 222 ARG A N 1
ATOM 1836 C CA . ARG A 1 222 ? 11.745 4.766 -13.666 1.00 90.69 222 ARG A CA 1
ATOM 1837 C C . ARG A 1 222 ? 11.007 3.751 -14.543 1.00 90.69 222 ARG A C 1
ATOM 1839 O O . ARG A 1 222 ? 11.452 2.613 -14.675 1.00 90.69 222 ARG A O 1
ATOM 1846 N N . ALA A 1 223 ? 9.883 4.144 -15.144 1.00 91.31 223 ALA A N 1
ATOM 1847 C CA . ALA A 1 223 ? 9.100 3.272 -16.019 1.00 91.31 223 ALA A CA 1
ATOM 1848 C C . ALA A 1 223 ? 9.800 2.962 -17.355 1.00 91.31 223 ALA A C 1
ATOM 1850 O O . ALA A 1 223 ? 9.516 1.927 -17.958 1.00 91.31 223 ALA A O 1
ATOM 1851 N N . THR A 1 224 ? 10.693 3.841 -17.821 1.00 90.06 224 THR A N 1
ATOM 1852 C CA . THR A 1 224 ? 11.279 3.785 -19.174 1.00 90.06 224 THR A CA 1
ATOM 1853 C C . THR A 1 224 ? 12.806 3.707 -19.197 1.00 90.06 224 THR A C 1
ATOM 1855 O O . THR A 1 224 ? 13.369 3.313 -20.218 1.00 90.06 224 THR A O 1
ATOM 1858 N N . ALA A 1 225 ? 13.477 4.037 -18.090 1.00 83.81 225 ALA A N 1
ATOM 1859 C CA . ALA A 1 225 ? 14.930 4.086 -17.988 1.00 83.81 225 ALA A CA 1
ATOM 1860 C C . ALA A 1 225 ? 15.584 2.746 -18.341 1.00 83.81 225 ALA A C 1
ATOM 1862 O O . ALA A 1 225 ? 15.075 1.673 -18.012 1.00 83.81 225 ALA A O 1
ATOM 1863 N N . VAL A 1 226 ? 16.748 2.815 -18.986 1.00 77.81 226 VAL A N 1
ATOM 1864 C CA . VAL A 1 226 ? 17.547 1.645 -19.361 1.00 77.81 226 VAL A CA 1
ATOM 1865 C C . VAL A 1 226 ? 18.628 1.420 -18.311 1.00 77.81 226 VAL A C 1
ATOM 1867 O O . VAL A 1 226 ? 19.181 2.352 -17.730 1.00 77.81 226 VAL A O 1
ATOM 1870 N N . ARG A 1 227 ? 18.946 0.154 -18.049 1.00 68.94 227 ARG A N 1
ATOM 1871 C CA . ARG A 1 227 ? 19.926 -0.229 -17.034 1.00 68.94 227 ARG A CA 1
ATOM 1872 C C . ARG A 1 227 ? 21.274 0.461 -17.284 1.00 68.94 227 ARG A C 1
ATOM 1874 O O . ARG A 1 227 ? 21.835 0.330 -18.366 1.00 68.94 227 ARG A O 1
ATOM 1881 N N . GLY A 1 228 ? 21.802 1.145 -16.269 1.00 62.78 228 GLY A N 1
ATOM 1882 C CA . GLY A 1 228 ? 23.085 1.854 -16.348 1.00 62.78 228 GLY A CA 1
ATOM 1883 C C . GLY A 1 228 ? 22.982 3.357 -16.627 1.00 62.78 228 GLY A C 1
ATOM 1884 O O . GLY A 1 228 ? 23.964 4.052 -16.406 1.00 62.78 228 GLY A O 1
ATOM 1885 N N . SER A 1 229 ? 21.804 3.895 -16.972 1.00 58.47 229 SER A N 1
ATOM 1886 C CA . SER A 1 229 ? 21.589 5.347 -17.135 1.00 58.47 229 SER A CA 1
ATOM 1887 C C . SER A 1 229 ? 21.492 6.115 -15.804 1.00 58.47 229 SER A C 1
ATOM 1889 O O . SER A 1 229 ? 20.942 7.212 -15.754 1.00 58.47 229 SER A O 1
ATOM 1891 N N . TRP A 1 230 ? 21.954 5.516 -14.701 1.00 52.38 230 TRP A N 1
ATOM 1892 C CA . TRP A 1 230 ? 21.803 6.056 -13.347 1.00 52.38 230 TRP A CA 1
ATOM 1893 C C . TRP A 1 230 ? 22.753 7.232 -13.086 1.00 52.38 230 TRP A C 1
ATOM 1895 O O . TRP A 1 230 ? 22.443 8.087 -12.269 1.00 52.38 230 TRP A O 1
ATOM 1905 N N . TYR A 1 231 ? 23.890 7.291 -13.787 1.00 47.22 231 TYR A N 1
ATOM 1906 C CA . TYR A 1 231 ? 24.920 8.312 -13.561 1.00 47.22 231 TYR A CA 1
ATOM 1907 C C . TYR A 1 231 ? 24.688 9.609 -14.351 1.00 47.22 231 TYR A C 1
ATOM 1909 O O . TYR A 1 231 ? 25.055 10.674 -13.872 1.00 47.22 231 TYR A O 1
ATOM 1917 N N . ASP A 1 232 ? 24.034 9.542 -15.514 1.00 47.12 232 ASP A N 1
ATOM 1918 C CA . ASP A 1 232 ? 23.928 10.697 -16.420 1.00 47.12 232 ASP A CA 1
ATOM 1919 C C . ASP A 1 232 ? 22.725 11.608 -16.130 1.00 47.12 232 ASP A C 1
ATOM 1921 O O . ASP A 1 232 ? 22.609 12.688 -16.709 1.00 47.12 232 ASP A O 1
ATOM 1925 N N . SER A 1 233 ? 21.765 11.179 -15.301 1.00 49.75 233 SER A N 1
ATOM 1926 C CA . SER A 1 233 ? 20.500 11.917 -15.128 1.00 49.75 233 SER A CA 1
ATOM 1927 C C . SER A 1 233 ? 19.760 11.629 -13.819 1.00 49.75 233 SER A C 1
ATOM 1929 O O . SER A 1 233 ? 18.540 11.760 -13.795 1.00 49.75 233 SER A O 1
ATOM 1931 N N . CYS A 1 234 ? 20.430 11.193 -12.745 1.00 42.88 234 CYS A N 1
ATOM 1932 C CA . CYS A 1 234 ? 19.768 10.991 -11.448 1.00 42.88 234 CYS A CA 1
ATOM 1933 C C . CYS A 1 234 ? 19.762 12.308 -10.647 1.00 42.88 234 CYS A C 1
ATOM 1935 O O . CYS A 1 234 ? 20.801 12.670 -10.097 1.00 42.88 234 CYS A O 1
ATOM 1937 N N . PRO A 1 235 ? 18.631 13.034 -10.536 1.00 45.53 235 PRO A N 1
ATOM 1938 C CA . PRO A 1 235 ? 18.622 14.385 -9.968 1.00 45.53 235 PRO A CA 1
ATOM 1939 C C . PRO A 1 235 ? 18.576 14.420 -8.430 1.00 45.53 235 PRO A C 1
ATOM 1941 O O . PRO A 1 235 ? 18.541 15.497 -7.842 1.00 45.53 235 PRO A O 1
ATOM 1944 N N . TRP A 1 236 ? 18.517 13.280 -7.730 1.00 57.31 236 TRP A N 1
ATOM 1945 C CA . TRP A 1 236 ? 18.039 13.290 -6.340 1.00 57.31 236 TRP A CA 1
ATOM 1946 C C . TRP A 1 236 ? 19.091 12.919 -5.304 1.00 57.31 236 TRP A C 1
ATOM 1948 O O . TRP A 1 236 ? 19.214 11.772 -4.887 1.00 57.31 236 TRP A O 1
ATOM 1958 N N . HIS A 1 237 ? 19.791 13.957 -4.849 1.00 47.59 237 HIS A N 1
ATOM 1959 C CA . HIS A 1 237 ? 19.823 14.451 -3.457 1.00 47.59 237 HIS A CA 1
ATOM 1960 C C . HIS A 1 237 ? 20.866 15.563 -3.339 1.00 47.59 237 HIS A C 1
ATOM 1962 O O . HIS A 1 237 ? 20.670 16.503 -2.579 1.00 47.59 237 HIS A O 1
ATOM 1968 N N . LEU A 1 238 ? 21.940 15.478 -4.125 1.00 48.81 238 LEU A N 1
ATOM 1969 C CA . LEU A 1 238 ? 22.994 16.488 -4.151 1.00 48.81 238 LEU A CA 1
ATOM 1970 C C . LEU A 1 238 ? 22.426 17.867 -4.473 1.00 48.81 238 LEU A C 1
ATOM 1972 O O . LEU A 1 238 ? 22.548 18.771 -3.656 1.00 48.81 238 LEU A O 1
ATOM 1976 N N . ASP A 1 239 ? 21.715 17.983 -5.589 1.00 52.62 239 ASP A N 1
ATOM 1977 C CA . ASP A 1 239 ? 21.166 19.254 -6.041 1.00 52.62 239 ASP A CA 1
ATOM 1978 C C . ASP A 1 239 ? 20.236 19.862 -4.982 1.00 52.62 239 ASP A C 1
ATOM 1980 O O . ASP A 1 239 ? 20.526 20.936 -4.476 1.00 52.62 239 ASP A O 1
ATOM 1984 N N . ASN A 1 240 ? 19.214 19.152 -4.490 1.00 56.88 240 ASN A N 1
ATOM 1985 C CA . ASN A 1 240 ? 18.281 19.696 -3.485 1.00 56.88 240 ASN A CA 1
ATOM 1986 C C . ASN A 1 240 ? 18.923 20.294 -2.225 1.00 56.88 240 ASN A C 1
ATOM 1988 O O . ASN A 1 240 ? 18.416 21.290 -1.708 1.00 56.88 240 ASN A O 1
ATOM 1992 N N . PHE A 1 241 ? 20.003 19.698 -1.720 1.00 60.22 241 PHE A N 1
ATOM 1993 C CA . PHE A 1 241 ? 20.672 20.190 -0.515 1.00 60.22 241 PHE A CA 1
ATOM 1994 C C . PHE A 1 241 ? 21.797 21.179 -0.829 1.00 60.22 241 PHE A C 1
ATOM 1996 O O . PHE A 1 241 ? 22.056 22.072 -0.025 1.00 60.22 241 PHE A O 1
ATOM 2003 N N . PHE A 1 242 ? 22.426 21.068 -1.998 1.00 71.94 242 PHE A N 1
ATOM 2004 C CA . PHE A 1 242 ? 23.623 21.818 -2.369 1.00 71.94 242 PHE A CA 1
ATOM 2005 C C . PHE A 1 242 ? 23.439 22.716 -3.600 1.00 71.94 242 PHE A C 1
ATOM 2007 O O . PHE A 1 242 ? 24.425 23.238 -4.100 1.00 71.94 242 PHE A O 1
ATOM 2014 N N . HIS A 1 243 ? 22.204 23.016 -4.028 1.00 61.81 243 HIS A N 1
ATOM 2015 C CA . HIS A 1 243 ? 21.885 23.972 -5.114 1.00 61.81 243 HIS A CA 1
ATOM 2016 C C . HIS A 1 243 ? 22.587 25.331 -4.951 1.00 61.81 243 HIS A C 1
ATOM 2018 O O . HIS A 1 243 ? 22.801 26.062 -5.915 1.00 61.81 243 HIS A O 1
ATOM 2024 N N . HIS A 1 244 ? 22.903 25.699 -3.707 1.00 61.66 244 HIS A N 1
ATOM 2025 C CA . HIS A 1 244 ? 23.576 26.944 -3.343 1.00 61.66 244 HIS A CA 1
ATOM 2026 C C . HIS A 1 244 ? 25.109 26.859 -3.402 1.00 61.66 244 HIS A C 1
ATOM 2028 O O . HIS A 1 244 ? 25.772 27.896 -3.427 1.00 61.66 244 HIS A O 1
ATOM 2034 N N . LEU A 1 245 ? 25.675 25.653 -3.433 1.00 60.34 245 LEU A N 1
ATOM 2035 C CA . LEU A 1 245 ? 27.092 25.414 -3.668 1.00 60.34 245 LEU A CA 1
ATOM 2036 C C . LEU A 1 245 ? 27.311 25.359 -5.182 1.00 60.34 245 LEU A C 1
ATOM 2038 O O . LEU A 1 245 ? 27.385 24.293 -5.783 1.00 60.34 245 LEU A O 1
ATOM 2042 N N . LYS A 1 246 ? 27.368 26.528 -5.825 1.00 53.50 246 LYS A N 1
ATOM 2043 C CA . LYS A 1 246 ? 27.925 26.608 -7.179 1.00 53.50 246 LYS A CA 1
ATOM 2044 C C . LYS A 1 246 ? 29.410 26.263 -7.107 1.00 53.50 246 LYS A C 1
ATOM 2046 O O . LYS A 1 246 ? 30.101 26.804 -6.245 1.00 53.50 246 LYS A O 1
ATOM 2051 N N . ASP A 1 247 ? 29.876 25.411 -8.018 1.00 53.31 247 ASP A N 1
ATOM 2052 C CA . ASP A 1 247 ? 31.301 25.159 -8.233 1.00 53.31 247 ASP A CA 1
ATOM 2053 C C . ASP A 1 247 ? 32.019 26.498 -8.428 1.00 53.31 247 ASP A C 1
ATOM 2055 O O . ASP A 1 247 ? 31.814 27.200 -9.419 1.00 53.31 247 ASP A O 1
ATOM 2059 N N . SER A 1 248 ? 32.866 26.869 -7.473 1.00 44.03 248 SER A N 1
ATOM 2060 C CA . SER A 1 248 ? 33.810 27.975 -7.616 1.00 44.03 248 SER A CA 1
ATOM 2061 C C . SER A 1 248 ? 35.059 27.503 -8.366 1.00 44.03 248 SER A C 1
ATOM 2063 O O . SER A 1 248 ? 36.177 27.772 -7.939 1.00 44.03 248 SER A O 1
ATOM 2065 N N . SER A 1 249 ? 34.888 26.749 -9.453 1.00 47.53 249 SER A N 1
ATOM 2066 C CA . SER A 1 249 ? 35.991 26.261 -10.285 1.00 47.53 249 SER A CA 1
ATOM 2067 C C . SER A 1 249 ? 36.231 27.165 -11.501 1.00 47.53 249 SER A C 1
ATOM 2069 O O . SER A 1 249 ? 36.505 26.675 -12.593 1.00 47.53 249 SER A O 1
ATOM 2071 N N . GLU A 1 250 ? 36.121 28.484 -11.322 1.00 42.22 250 GLU A N 1
ATOM 2072 C CA . GLU A 1 250 ? 36.708 29.468 -12.247 1.00 42.22 250 GLU A CA 1
ATOM 2073 C C . GLU A 1 250 ? 38.085 29.979 -11.766 1.00 42.22 250 GLU A C 1
ATOM 2075 O O . GLU A 1 250 ? 38.684 30.807 -12.443 1.00 42.22 250 GLU A O 1
ATOM 2080 N N . ASP A 1 251 ? 38.643 29.444 -10.669 1.00 42.00 251 ASP A N 1
ATOM 2081 C CA . ASP A 1 251 ? 39.877 29.965 -10.049 1.00 42.00 251 ASP A CA 1
ATOM 2082 C C . ASP A 1 251 ? 41.047 28.959 -9.935 1.00 42.00 251 ASP A C 1
ATOM 2084 O O . ASP A 1 251 ? 41.876 29.099 -9.043 1.00 42.00 251 ASP A O 1
ATOM 2088 N N . ASP A 1 252 ? 41.190 27.976 -10.835 1.00 39.62 252 ASP A N 1
ATOM 2089 C CA . ASP A 1 252 ? 42.369 27.075 -10.822 1.00 39.62 252 ASP A CA 1
ATOM 2090 C C . ASP A 1 252 ? 43.015 26.817 -12.204 1.00 39.62 252 ASP A C 1
ATOM 2092 O O . ASP A 1 252 ? 43.626 25.777 -12.441 1.00 39.62 252 ASP A O 1
ATOM 2096 N N . GLU A 1 253 ? 42.968 27.792 -13.123 1.00 40.75 253 GLU A N 1
ATOM 2097 C CA . GLU A 1 253 ? 43.733 27.741 -14.391 1.00 40.75 253 GLU A CA 1
ATOM 2098 C C . GLU A 1 253 ? 44.923 28.723 -14.489 1.00 40.75 253 GLU A C 1
ATOM 2100 O O . GLU A 1 253 ? 45.497 28.897 -15.564 1.00 40.75 253 GLU A O 1
ATOM 2105 N N . SER A 1 254 ? 45.397 29.329 -13.389 1.00 35.81 254 SER A N 1
ATOM 2106 C CA . SER A 1 254 ? 46.540 30.266 -13.464 1.00 35.81 254 SER A CA 1
ATOM 2107 C C . SER A 1 254 ? 47.654 30.098 -12.423 1.00 35.81 254 SER A C 1
ATOM 2109 O O . SER A 1 254 ? 48.209 31.091 -11.947 1.00 35.81 254 SER A O 1
ATOM 2111 N N . SER A 1 255 ? 48.075 28.870 -12.103 1.00 33.66 255 SER A N 1
ATOM 2112 C CA . SER A 1 255 ? 49.394 28.678 -11.463 1.00 33.66 255 SER A CA 1
ATOM 2113 C C . SER A 1 255 ? 50.168 27.430 -11.910 1.00 33.66 255 SER A C 1
ATOM 2115 O O . SER A 1 255 ? 50.950 26.853 -11.160 1.00 33.66 255 SER A O 1
ATOM 2117 N N . ALA A 1 256 ? 50.070 27.059 -13.188 1.00 36.09 256 ALA A N 1
ATOM 2118 C CA . ALA A 1 256 ? 50.995 26.107 -13.809 1.00 36.09 256 ALA A CA 1
ATOM 2119 C C . ALA A 1 256 ? 52.358 26.760 -14.133 1.00 36.09 256 ALA A C 1
ATOM 2121 O O . ALA A 1 256 ? 52.769 26.818 -15.288 1.00 36.09 256 ALA A O 1
ATOM 2122 N N . ALA A 1 257 ? 53.058 27.295 -13.128 1.00 36.72 257 ALA A N 1
ATOM 2123 C CA . ALA A 1 257 ? 54.453 27.723 -13.258 1.00 36.72 257 ALA A CA 1
ATOM 2124 C C . ALA A 1 257 ? 55.115 27.942 -11.888 1.00 36.72 257 ALA A C 1
ATOM 2126 O O . ALA A 1 257 ? 55.393 29.077 -11.518 1.00 36.72 257 ALA A O 1
ATOM 2127 N N . ALA A 1 258 ? 55.375 26.869 -11.136 1.00 32.50 258 ALA A N 1
ATOM 2128 C CA . ALA A 1 258 ? 56.613 26.703 -10.362 1.00 32.50 258 ALA A CA 1
ATOM 2129 C C . ALA A 1 258 ? 56.526 25.491 -9.428 1.00 32.50 258 ALA A C 1
ATOM 2131 O O . ALA A 1 258 ? 55.864 25.552 -8.395 1.00 32.50 258 ALA A O 1
ATOM 2132 N N . ARG A 1 259 ? 57.345 24.484 -9.753 1.00 28.06 259 ARG A N 1
ATOM 2133 C CA . ARG A 1 259 ? 58.080 23.552 -8.870 1.00 28.06 259 ARG A CA 1
ATOM 2134 C C . ARG A 1 259 ? 57.876 22.105 -9.276 1.00 28.06 259 ARG A C 1
ATOM 2136 O O . ARG A 1 259 ? 57.250 21.307 -8.593 1.00 28.06 259 ARG A O 1
ATOM 2143 N N . ASP A 1 260 ? 58.518 21.796 -10.393 1.00 29.58 260 ASP A N 1
ATOM 2144 C CA . ASP A 1 260 ? 59.209 20.526 -10.514 1.00 29.58 260 ASP A CA 1
ATOM 2145 C C . ASP A 1 260 ? 60.368 20.485 -9.488 1.00 29.58 260 ASP A C 1
ATOM 2147 O O . ASP A 1 260 ? 60.924 21.533 -9.141 1.00 29.58 260 ASP A O 1
ATOM 2151 N N . ALA A 1 261 ? 60.722 19.279 -9.040 1.00 31.92 261 ALA A N 1
ATOM 2152 C CA . ALA A 1 261 ? 61.730 18.918 -8.028 1.00 31.92 261 ALA A CA 1
ATOM 2153 C C . ALA A 1 261 ? 61.310 18.955 -6.539 1.00 31.92 261 ALA A C 1
ATOM 2155 O O . ALA A 1 261 ? 61.666 19.861 -5.790 1.00 31.92 261 ALA A O 1
ATOM 2156 N N . CYS A 1 262 ? 60.667 17.876 -6.077 1.00 25.73 262 CYS A N 1
ATOM 2157 C CA . CYS A 1 262 ? 61.210 16.994 -5.027 1.00 25.73 262 CYS A CA 1
ATOM 2158 C C . CYS A 1 262 ? 60.252 15.808 -4.828 1.00 25.73 262 CYS A C 1
ATOM 2160 O O . CYS A 1 262 ? 59.148 15.976 -4.319 1.00 25.73 262 CYS A O 1
ATOM 2162 N N . GLY A 1 263 ? 60.659 14.607 -5.240 1.00 28.55 263 GLY A N 1
ATOM 2163 C CA . GLY A 1 263 ? 59.941 13.387 -4.888 1.00 28.55 263 GLY A CA 1
ATOM 2164 C C . GLY A 1 263 ? 60.387 12.881 -3.522 1.00 28.55 263 GLY A C 1
ATOM 2165 O O . GLY A 1 263 ? 61.576 12.648 -3.365 1.00 28.55 263 GLY A O 1
ATOM 2166 N N . VAL A 1 264 ? 59.447 12.671 -2.595 1.00 28.42 264 VAL A N 1
ATOM 2167 C CA . VAL A 1 264 ? 59.439 11.637 -1.538 1.00 28.42 264 VAL A CA 1
ATOM 2168 C C . VAL A 1 264 ? 57.972 11.436 -1.102 1.00 28.42 264 VAL A C 1
ATOM 2170 O O . VAL A 1 264 ? 57.193 12.384 -1.096 1.00 28.42 264 VAL A O 1
ATOM 2173 N N . ALA A 1 265 ? 57.622 10.185 -0.780 1.00 28.52 265 ALA A N 1
ATOM 2174 C CA . ALA A 1 265 ? 56.394 9.689 -0.144 1.00 28.52 265 ALA A CA 1
ATOM 2175 C C . ALA A 1 265 ? 55.860 10.595 1.001 1.00 28.52 265 ALA A C 1
ATOM 2177 O O . ALA A 1 265 ? 56.605 11.383 1.571 1.00 28.52 265 ALA A O 1
ATOM 2178 N N . VAL A 1 266 ? 54.594 10.535 1.418 1.00 26.97 266 VAL A N 1
ATOM 2179 C CA . VAL A 1 266 ? 54.041 9.470 2.271 1.00 26.97 266 VAL A CA 1
ATOM 2180 C C . VAL A 1 266 ? 52.519 9.646 2.373 1.00 26.97 266 VAL A C 1
ATOM 2182 O O . VAL A 1 266 ? 52.004 10.746 2.555 1.00 26.97 266 VAL A O 1
ATOM 2185 N N . SER A 1 267 ? 51.825 8.516 2.264 1.00 33.53 267 SER A N 1
ATOM 2186 C CA . SER A 1 267 ? 50.463 8.260 2.716 1.00 33.53 267 SER A CA 1
ATOM 2187 C C . SER A 1 267 ? 50.344 8.418 4.232 1.00 33.53 267 SER A C 1
ATOM 2189 O O . SER A 1 267 ? 51.006 7.666 4.930 1.00 33.53 267 SER A O 1
ATOM 2191 N N . GLU A 1 268 ? 49.497 9.319 4.734 1.00 30.11 268 GLU A N 1
ATOM 2192 C CA . GLU A 1 268 ? 48.871 9.235 6.071 1.00 30.11 268 GLU A CA 1
ATOM 2193 C C . GLU A 1 268 ? 48.049 10.505 6.338 1.00 30.11 268 GLU A C 1
ATOM 2195 O O . GLU A 1 268 ? 48.607 11.554 6.633 1.00 30.11 268 GLU A O 1
ATOM 2200 N N . SER A 1 269 ? 46.718 10.428 6.219 1.00 32.72 269 SER A N 1
ATOM 2201 C CA . SER A 1 269 ? 45.786 11.366 6.877 1.00 32.72 269 SER A CA 1
ATOM 2202 C C . SER A 1 269 ? 44.328 10.893 6.741 1.00 32.72 269 SER A C 1
ATOM 2204 O O . SER A 1 269 ? 43.463 11.591 6.216 1.00 32.72 269 SER A O 1
ATOM 2206 N N . MET A 1 270 ? 44.032 9.664 7.176 1.00 30.86 270 MET A N 1
ATOM 2207 C CA . MET A 1 270 ? 42.638 9.233 7.386 1.00 30.86 270 MET A CA 1
ATOM 2208 C C . MET A 1 270 ? 42.442 8.362 8.636 1.00 30.86 270 MET A C 1
ATOM 2210 O O . MET A 1 270 ? 41.374 7.793 8.823 1.00 30.86 270 MET A O 1
ATOM 2214 N N . GLU A 1 271 ? 43.435 8.319 9.532 1.00 31.88 271 GLU A N 1
ATOM 2215 C CA . GLU A 1 271 ? 43.312 7.693 10.862 1.00 31.88 271 GLU A CA 1
ATOM 2216 C C . GLU A 1 271 ? 43.232 8.713 12.017 1.00 31.88 271 GLU A C 1
ATOM 2218 O O . GLU A 1 271 ? 43.018 8.346 13.167 1.00 31.88 271 GLU A O 1
ATOM 2223 N N . SER A 1 272 ? 43.300 10.021 11.739 1.00 33.06 272 SER A N 1
ATOM 2224 C CA . SER A 1 272 ? 43.297 11.062 12.784 1.00 33.06 272 SER A CA 1
ATOM 2225 C C . SER A 1 272 ? 41.902 11.480 13.293 1.00 33.06 272 SER A C 1
ATOM 2227 O O . SER A 1 272 ? 41.829 12.252 14.248 1.00 33.06 272 SER A O 1
ATOM 2229 N N . CYS A 1 273 ? 40.792 11.006 12.715 1.00 31.50 273 CYS A N 1
ATOM 2230 C CA . CYS A 1 273 ? 39.445 11.450 13.125 1.00 31.50 273 CYS A CA 1
ATOM 2231 C C . CYS A 1 273 ? 38.654 10.451 13.985 1.00 31.50 273 CYS A C 1
ATOM 2233 O O . CYS A 1 273 ? 37.567 10.793 14.443 1.00 31.50 273 CYS A O 1
ATOM 2235 N N . LEU A 1 274 ? 39.178 9.250 14.251 1.00 31.44 274 LEU A N 1
ATOM 2236 C CA . LEU A 1 274 ? 38.448 8.206 14.986 1.00 31.44 274 LEU A CA 1
ATOM 2237 C C . LEU A 1 274 ? 38.829 8.066 16.470 1.00 31.44 274 LEU A C 1
ATOM 2239 O O . LEU A 1 274 ? 38.307 7.183 17.141 1.00 31.44 274 LEU A O 1
ATOM 2243 N N . TRP A 1 275 ? 39.657 8.961 17.022 1.00 29.80 275 TRP A N 1
ATOM 2244 C CA . TRP A 1 275 ? 40.058 8.898 18.439 1.00 29.80 275 TRP A CA 1
ATOM 2245 C C . TRP A 1 275 ? 39.336 9.859 19.392 1.00 29.80 275 TRP A C 1
ATOM 2247 O O . TRP A 1 275 ? 39.652 9.887 20.580 1.00 29.80 275 TRP A O 1
ATOM 2257 N N . SER A 1 276 ? 38.361 10.646 18.930 1.00 33.41 276 SER A N 1
ATOM 2258 C CA . SER A 1 276 ? 37.772 11.697 19.777 1.00 33.41 276 SER A CA 1
ATOM 2259 C C . SER A 1 276 ? 36.503 11.307 20.539 1.00 33.41 276 SER A C 1
ATOM 2261 O O . SER A 1 276 ? 36.059 12.102 21.361 1.00 33.41 276 SER A O 1
ATOM 2263 N N . LEU A 1 277 ? 35.920 10.120 20.340 1.00 31.06 277 LEU A N 1
ATOM 2264 C CA . LEU A 1 277 ? 34.704 9.715 21.060 1.00 31.06 277 LEU A CA 1
ATOM 2265 C C . LEU A 1 277 ? 34.661 8.200 21.302 1.00 31.06 277 LEU A C 1
ATOM 2267 O O . LEU A 1 277 ? 34.183 7.454 20.454 1.00 31.06 277 LEU A O 1
ATOM 2271 N N . GLY A 1 278 ? 35.094 7.740 22.479 1.00 29.59 278 GLY A N 1
ATOM 2272 C CA . GLY A 1 278 ? 34.760 6.380 22.909 1.00 29.59 278 GLY A CA 1
ATOM 2273 C C . GLY A 1 278 ? 35.626 5.800 24.016 1.00 29.59 278 GLY A C 1
ATOM 2274 O O . GLY A 1 278 ? 36.647 5.187 23.747 1.00 29.59 278 GLY A O 1
ATOM 2275 N N . VAL A 1 279 ? 35.181 6.002 25.257 1.00 28.55 279 VAL A N 1
ATOM 2276 C CA . VAL A 1 279 ? 34.923 4.942 26.250 1.00 28.55 279 VAL A CA 1
ATOM 2277 C C . VAL A 1 279 ? 35.728 3.643 26.066 1.00 28.55 279 VAL A C 1
ATOM 2279 O O . VAL A 1 279 ? 35.531 2.886 25.124 1.00 28.55 279 VAL A O 1
ATOM 2282 N N . SER A 1 280 ? 36.594 3.384 27.044 1.00 28.34 280 SER A N 1
ATOM 2283 C CA . SER A 1 280 ? 37.411 2.184 27.208 1.00 28.34 280 SER A CA 1
ATOM 2284 C C . SER A 1 280 ? 36.595 0.889 27.232 1.00 28.34 280 SER A C 1
ATOM 2286 O O . SER A 1 280 ? 35.677 0.773 28.046 1.00 28.34 280 SER A O 1
ATOM 2288 N N . GLU A 1 281 ? 37.027 -0.121 26.477 1.00 31.34 281 GLU A N 1
ATOM 2289 C CA . GLU A 1 281 ? 36.640 -1.512 26.716 1.00 31.34 281 GLU A CA 1
ATOM 2290 C C . GLU A 1 281 ? 37.894 -2.377 26.911 1.00 31.34 281 GLU A C 1
ATOM 2292 O O . GLU A 1 281 ? 38.848 -2.343 26.134 1.00 31.34 281 GLU A O 1
ATOM 2297 N N . SER A 1 282 ? 37.912 -3.082 28.038 1.00 28.55 282 SER A N 1
ATOM 2298 C CA . SER A 1 282 ? 38.970 -3.967 28.515 1.00 28.55 282 SER A CA 1
ATOM 2299 C C . SER A 1 282 ? 39.001 -5.274 27.726 1.00 28.55 282 SER A C 1
ATOM 2301 O O . SER A 1 282 ? 37.997 -5.977 27.644 1.00 28.55 282 SER A O 1
ATOM 2303 N N . MET A 1 283 ? 40.176 -5.614 27.203 1.00 25.92 283 MET A N 1
ATOM 2304 C CA . MET A 1 283 ? 40.439 -6.812 26.410 1.00 25.92 283 MET A CA 1
ATOM 2305 C C . MET A 1 283 ? 41.033 -7.907 27.312 1.00 25.92 283 MET A C 1
ATOM 2307 O O . MET A 1 283 ? 42.156 -7.767 27.797 1.00 25.92 283 MET A O 1
ATOM 2311 N N . GLU A 1 284 ? 40.284 -8.988 27.547 1.00 25.89 284 GLU A N 1
ATOM 2312 C CA . GLU A 1 284 ? 40.827 -10.245 28.077 1.00 25.89 284 GLU A CA 1
ATOM 2313 C C . GLU A 1 284 ? 41.428 -11.072 26.929 1.00 25.89 284 GLU A C 1
ATOM 2315 O O . GLU A 1 284 ? 40.821 -11.280 25.878 1.00 25.89 284 GLU A O 1
ATOM 2320 N N . THR A 1 285 ? 42.666 -11.506 27.133 1.00 28.64 285 THR A N 1
ATOM 2321 C CA . THR A 1 285 ? 43.512 -12.300 26.236 1.00 28.64 285 THR A CA 1
ATOM 2322 C C . THR A 1 285 ? 43.275 -13.796 26.412 1.00 28.64 285 THR A C 1
ATOM 2324 O O . THR A 1 285 ? 43.095 -14.221 27.542 1.00 28.64 285 THR A O 1
ATOM 2327 N N . TYR A 1 286 ? 43.376 -14.596 25.335 1.00 25.48 286 TYR A N 1
ATOM 2328 C CA . TYR A 1 286 ? 43.891 -15.989 25.314 1.00 25.48 286 TYR A CA 1
ATOM 2329 C C . TYR A 1 286 ? 44.040 -16.504 23.854 1.00 25.48 286 TYR A C 1
ATOM 2331 O O . TYR A 1 286 ? 43.557 -15.839 22.938 1.00 25.48 286 TYR A O 1
ATOM 2339 N N . PRO A 1 287 ? 44.815 -17.579 23.575 1.00 28.02 287 PRO A N 1
ATOM 2340 C CA . PRO A 1 287 ? 45.976 -17.476 22.697 1.00 28.02 287 PRO A CA 1
ATOM 2341 C C . PRO A 1 287 ? 45.864 -18.222 21.356 1.00 28.02 287 PRO A C 1
ATOM 2343 O O . PRO A 1 287 ? 44.980 -19.035 21.099 1.00 28.02 287 PRO A O 1
ATOM 2346 N N . SER A 1 288 ? 46.857 -17.915 20.527 1.00 28.06 288 SER A N 1
ATOM 2347 C CA . SER A 1 288 ? 47.180 -18.404 19.192 1.00 28.06 288 SER A CA 1
ATOM 2348 C C . SER A 1 288 ? 47.258 -19.929 19.041 1.00 28.06 288 SER A C 1
ATOM 2350 O O . SER A 1 288 ? 47.873 -20.632 19.841 1.00 28.06 288 SER A O 1
ATOM 2352 N N . SER A 1 289 ? 46.738 -20.424 17.914 1.00 28.80 289 SER A N 1
ATOM 2353 C CA . SER A 1 289 ? 47.152 -21.701 17.331 1.00 28.80 289 SER A CA 1
ATOM 2354 C C . SER A 1 289 ? 47.480 -21.525 15.847 1.00 28.80 289 SER A C 1
ATOM 2356 O O . SER A 1 289 ? 46.880 -20.736 15.122 1.00 28.80 289 SER A O 1
ATOM 2358 N N . SER A 1 290 ? 48.546 -22.214 15.471 1.00 28.50 290 SER A N 1
ATOM 2359 C CA . SER A 1 290 ? 49.328 -22.151 14.246 1.00 28.50 290 SER A CA 1
ATOM 2360 C C . SER A 1 290 ? 48.705 -22.922 13.081 1.00 28.50 290 SER A C 1
ATOM 2362 O O . SER A 1 290 ? 48.353 -24.089 13.243 1.00 28.50 290 SER A O 1
ATOM 2364 N N . GLY A 1 291 ? 48.716 -22.326 11.888 1.00 25.59 291 GLY A N 1
ATOM 2365 C CA . GLY A 1 291 ? 48.529 -23.022 10.614 1.00 25.59 291 GLY A CA 1
ATOM 2366 C C . GLY A 1 291 ? 48.989 -22.142 9.452 1.00 25.59 291 GLY A C 1
ATOM 2367 O O . GLY A 1 291 ? 48.385 -21.107 9.187 1.00 25.59 291 GLY A O 1
ATOM 2368 N N . THR A 1 292 ? 50.088 -22.515 8.797 1.00 29.47 292 THR A N 1
ATOM 2369 C CA . THR A 1 292 ? 50.586 -21.890 7.561 1.00 29.47 292 THR A CA 1
ATOM 2370 C C . THR A 1 292 ? 49.806 -22.380 6.327 1.00 29.47 292 THR A C 1
ATOM 2372 O O . THR A 1 292 ? 49.166 -23.431 6.385 1.00 29.47 292 THR A O 1
ATOM 2375 N N . PRO A 1 293 ? 49.809 -21.605 5.224 1.00 30.00 293 PRO A N 1
ATOM 2376 C CA . PRO A 1 293 ? 48.728 -21.570 4.242 1.00 30.00 293 PRO A CA 1
ATOM 2377 C C . PRO A 1 293 ? 48.954 -22.525 3.062 1.00 30.00 293 PRO A C 1
ATOM 2379 O O . PRO A 1 293 ? 50.088 -22.788 2.670 1.00 30.00 293 PRO A O 1
ATOM 2382 N N . SER A 1 294 ? 47.865 -22.979 2.441 1.00 27.59 294 SER A N 1
ATOM 2383 C CA . SER A 1 294 ? 47.893 -23.597 1.112 1.00 27.59 294 SER A CA 1
ATOM 2384 C C . SER A 1 294 ? 47.444 -22.580 0.065 1.00 27.59 294 SER A C 1
ATOM 2386 O O . SER A 1 294 ? 46.323 -22.071 0.123 1.00 27.59 294 SER A O 1
ATOM 2388 N N . GLU A 1 295 ? 48.339 -22.301 -0.878 1.00 31.25 295 GLU A N 1
ATOM 2389 C CA . GLU A 1 295 ? 48.153 -21.419 -2.026 1.00 31.25 295 GLU A CA 1
ATOM 2390 C C . GLU A 1 295 ? 47.028 -21.929 -2.936 1.00 31.25 295 GLU A C 1
ATOM 2392 O O . GLU A 1 295 ? 47.109 -23.022 -3.492 1.00 31.25 295 GLU A O 1
ATOM 2397 N N . THR A 1 296 ? 45.991 -21.116 -3.137 1.00 29.38 296 THR A N 1
ATOM 2398 C CA . THR A 1 296 ? 45.147 -21.185 -4.336 1.00 29.38 296 THR A CA 1
ATOM 2399 C C . THR A 1 296 ? 44.915 -19.770 -4.851 1.00 29.38 296 THR A C 1
ATOM 2401 O O . THR A 1 296 ? 44.788 -18.813 -4.090 1.00 29.38 296 THR A O 1
ATOM 2404 N N . SER A 1 297 ? 44.996 -19.652 -6.171 1.00 28.28 297 SER A N 1
ATOM 2405 C CA . SER A 1 297 ? 45.196 -18.440 -6.956 1.00 28.28 297 SER A CA 1
ATOM 2406 C C . SER A 1 297 ? 44.215 -17.309 -6.644 1.00 28.28 297 SER A C 1
ATOM 2408 O O . SER A 1 297 ? 43.009 -17.432 -6.859 1.00 28.28 297 SER A O 1
ATOM 2410 N N . GLY A 1 298 ? 44.763 -16.164 -6.237 1.00 31.00 298 GLY A N 1
ATOM 2411 C CA . GLY A 1 298 ? 44.075 -14.880 -6.228 1.00 31.00 298 GLY A CA 1
ATOM 2412 C C . GLY A 1 298 ? 43.878 -14.366 -7.650 1.00 31.00 298 GLY A C 1
ATOM 2413 O O . GLY A 1 298 ? 44.709 -13.625 -8.159 1.00 31.00 298 GLY A O 1
ATOM 2414 N N . ALA A 1 299 ? 42.793 -14.785 -8.293 1.00 29.28 299 ALA A N 1
ATOM 2415 C CA . ALA A 1 299 ? 42.311 -14.196 -9.537 1.00 29.28 299 ALA A CA 1
ATOM 2416 C C . ALA A 1 299 ? 40.839 -14.574 -9.764 1.00 29.28 299 ALA A C 1
ATOM 2418 O O . ALA A 1 299 ? 40.554 -15.232 -10.747 1.00 29.28 299 ALA A O 1
ATOM 2419 N N . ASP A 1 300 ? 39.924 -14.232 -8.843 1.00 28.23 300 ASP A N 1
ATOM 2420 C CA . ASP A 1 300 ? 38.471 -14.274 -9.144 1.00 28.23 300 ASP A CA 1
ATOM 2421 C C . ASP A 1 300 ? 37.552 -13.497 -8.168 1.00 28.23 300 ASP A C 1
ATOM 2423 O O . ASP A 1 300 ? 36.331 -13.641 -8.200 1.00 28.23 300 ASP A O 1
ATOM 2427 N N . ILE A 1 301 ? 38.085 -12.613 -7.314 1.00 28.89 301 ILE A N 1
ATOM 2428 C CA . ILE A 1 301 ? 37.277 -11.864 -6.322 1.00 28.89 301 ILE A CA 1
ATOM 2429 C C . ILE A 1 301 ? 37.316 -10.353 -6.590 1.00 28.89 301 ILE A C 1
ATOM 2431 O O . ILE A 1 301 ? 37.531 -9.572 -5.679 1.00 28.89 301 ILE A O 1
ATOM 2435 N N . LEU A 1 302 ? 37.143 -9.905 -7.837 1.00 29.83 302 LEU A N 1
ATOM 2436 C CA . LEU A 1 302 ? 36.972 -8.472 -8.151 1.00 29.83 302 LEU A CA 1
ATOM 2437 C C . LEU A 1 302 ? 36.097 -8.248 -9.401 1.00 29.83 302 LEU A C 1
ATOM 2439 O O . LEU A 1 302 ? 36.469 -7.516 -10.310 1.00 29.83 302 LEU A O 1
ATOM 2443 N N . SER A 1 303 ? 34.918 -8.874 -9.475 1.00 26.88 303 SER A N 1
ATOM 2444 C CA . SER A 1 303 ? 33.960 -8.621 -10.574 1.00 26.88 303 SER A CA 1
ATOM 2445 C C . SER A 1 303 ? 32.617 -8.036 -10.134 1.00 26.88 303 SER A C 1
ATOM 2447 O O . SER A 1 303 ? 31.718 -7.886 -10.958 1.00 26.88 303 SER A O 1
ATOM 2449 N N . HIS A 1 304 ? 32.438 -7.705 -8.854 1.00 26.31 304 HIS A N 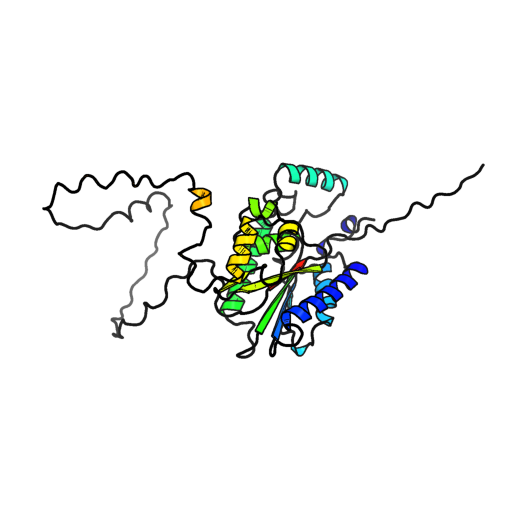1
ATOM 2450 C CA . HIS A 1 304 ? 31.170 -7.169 -8.360 1.00 26.31 304 HIS A CA 1
ATOM 2451 C C . HIS A 1 304 ? 31.398 -5.800 -7.711 1.00 26.31 304 HIS A C 1
ATOM 2453 O O . HIS A 1 304 ? 32.053 -5.740 -6.669 1.00 26.31 304 HIS A O 1
ATOM 2459 N N . PRO A 1 305 ? 30.885 -4.698 -8.297 1.00 28.00 305 PRO A N 1
ATOM 2460 C CA . PRO A 1 305 ? 30.941 -3.403 -7.638 1.00 28.00 305 PRO A CA 1
ATOM 2461 C C . PRO A 1 305 ? 30.156 -3.463 -6.316 1.00 28.00 305 PRO A C 1
ATOM 2463 O O . PRO A 1 305 ? 29.173 -4.212 -6.219 1.00 28.00 305 PRO A O 1
ATOM 2466 N N . PRO A 1 306 ? 30.570 -2.699 -5.291 1.00 28.14 306 PRO A N 1
ATOM 2467 C CA . PRO A 1 306 ? 29.879 -2.666 -4.010 1.00 28.14 306 PRO A CA 1
ATOM 2468 C C . PRO A 1 306 ? 28.410 -2.275 -4.220 1.00 28.14 306 PRO A C 1
ATOM 2470 O O . PRO A 1 306 ? 28.098 -1.312 -4.922 1.00 28.14 306 PRO A O 1
ATOM 2473 N N . ARG A 1 307 ? 27.490 -3.054 -3.634 1.00 35.88 307 ARG A N 1
ATOM 2474 C CA . ARG A 1 307 ? 26.051 -2.759 -3.658 1.00 35.88 307 ARG A CA 1
ATOM 2475 C C . ARG A 1 307 ? 25.821 -1.382 -3.026 1.00 35.88 307 ARG A C 1
ATOM 2477 O O . ARG A 1 307 ? 26.129 -1.193 -1.852 1.00 35.88 307 ARG A O 1
ATOM 2484 N N . CYS A 1 308 ? 25.191 -0.460 -3.750 1.00 32.72 308 CYS A N 1
ATOM 2485 C CA . CYS A 1 308 ? 24.550 0.688 -3.118 1.00 32.72 308 CYS A CA 1
ATOM 2486 C C . CYS A 1 308 ? 23.426 0.162 -2.212 1.00 32.72 308 CYS A C 1
ATOM 2488 O O . CYS A 1 308 ? 22.499 -0.503 -2.690 1.00 32.72 308 CYS A O 1
ATOM 2490 N N . PHE A 1 309 ? 23.508 0.433 -0.908 1.00 31.34 309 PHE A N 1
ATOM 2491 C CA . PHE A 1 309 ? 22.419 0.184 0.037 1.00 31.34 309 PHE A CA 1
ATOM 2492 C C . PHE A 1 309 ? 21.134 0.839 -0.508 1.00 31.34 309 PHE A C 1
ATOM 2494 O O . PHE A 1 309 ? 21.037 2.060 -0.600 1.00 31.34 309 PHE A O 1
ATOM 2501 N N . GLY A 1 310 ? 20.158 0.025 -0.927 1.00 38.66 310 GLY A N 1
ATOM 2502 C CA . GLY A 1 310 ? 18.856 0.501 -1.408 1.00 38.66 310 GLY A CA 1
ATOM 2503 C C . GLY A 1 310 ? 18.550 0.308 -2.897 1.00 38.66 310 GLY A C 1
ATOM 2504 O O . GLY A 1 310 ? 17.675 1.015 -3.397 1.00 38.66 310 GLY A O 1
ATOM 2505 N N . SER A 1 311 ? 19.233 -0.603 -3.600 1.00 40.72 311 SER A N 1
ATOM 2506 C CA . SER A 1 311 ? 18.725 -1.159 -4.870 1.00 40.72 311 SER A CA 1
ATOM 2507 C C . SER A 1 311 ? 17.837 -2.380 -4.586 1.00 40.72 311 SER A C 1
ATOM 2509 O O . SER A 1 311 ? 18.228 -3.193 -3.741 1.00 40.72 311 SER A O 1
ATOM 2511 N N . PRO A 1 312 ? 16.678 -2.549 -5.254 1.00 44.38 312 PRO A N 1
ATOM 2512 C CA . PRO A 1 312 ? 15.866 -3.749 -5.093 1.00 44.38 312 PRO A CA 1
ATOM 2513 C C . PRO A 1 312 ? 16.682 -5.007 -5.472 1.00 44.38 312 PRO A C 1
ATOM 2515 O O . PRO A 1 312 ? 17.440 -4.990 -6.447 1.00 44.38 312 PRO A O 1
ATOM 2518 N N . PRO A 1 313 ? 16.568 -6.098 -4.700 1.00 43.41 313 PRO A N 1
ATOM 2519 C CA . PRO A 1 313 ? 17.278 -7.339 -4.924 1.00 43.41 313 PRO A CA 1
ATOM 2520 C C . PRO A 1 313 ? 16.894 -8.009 -6.243 1.00 43.41 313 PRO A C 1
ATOM 2522 O O . PRO A 1 313 ? 15.757 -7.936 -6.716 1.00 43.41 313 PRO A O 1
ATOM 2525 N N . ARG A 1 314 ? 17.880 -8.686 -6.841 1.00 42.78 314 ARG A N 1
ATOM 2526 C CA . ARG A 1 314 ? 17.715 -9.463 -8.073 1.00 42.78 314 ARG A CA 1
ATOM 2527 C C . ARG A 1 314 ? 16.953 -10.744 -7.732 1.00 42.78 314 ARG A C 1
ATOM 2529 O O . ARG A 1 314 ? 17.499 -11.590 -7.037 1.00 42.78 314 ARG A O 1
ATOM 2536 N N . GLY A 1 315 ? 15.732 -10.896 -8.236 1.00 38.97 315 GLY A N 1
ATOM 2537 C CA . GLY A 1 315 ? 15.004 -12.165 -8.114 1.00 38.97 315 GLY A CA 1
ATOM 2538 C C . GLY A 1 315 ? 13.509 -12.070 -8.380 1.00 38.97 315 GLY A C 1
ATOM 2539 O O . GLY A 1 315 ? 12.948 -12.968 -8.990 1.00 38.97 315 GLY A O 1
ATOM 2540 N N . ILE A 1 316 ? 12.860 -10.954 -8.033 1.00 40.19 316 ILE A N 1
ATOM 2541 C CA . ILE A 1 316 ? 11.421 -10.798 -8.278 1.00 40.19 316 ILE A CA 1
ATOM 2542 C C . ILE A 1 316 ? 11.146 -9.767 -9.370 1.00 40.19 316 ILE A C 1
ATOM 2544 O O . ILE A 1 316 ? 11.435 -8.581 -9.227 1.00 40.19 316 ILE A O 1
ATOM 2548 N N . TYR A 1 317 ? 10.531 -10.259 -10.447 1.00 46.56 317 TYR A N 1
ATOM 2549 C CA . TYR A 1 317 ? 9.951 -9.503 -11.566 1.00 46.56 317 TYR A CA 1
ATOM 2550 C C . TYR A 1 317 ? 8.492 -9.068 -11.296 1.00 46.56 317 TYR A C 1
ATOM 2552 O O . TYR A 1 317 ? 7.778 -8.625 -12.195 1.00 46.56 317 TYR A O 1
ATOM 2560 N N . GLY A 1 318 ? 8.038 -9.246 -10.057 1.00 47.72 318 GLY A N 1
ATOM 2561 C CA . GLY A 1 318 ? 6.649 -9.178 -9.630 1.00 47.72 318 GLY A CA 1
ATOM 2562 C C . GLY A 1 318 ? 6.109 -7.776 -9.442 1.00 47.72 318 GLY A C 1
ATOM 2563 O O . GLY A 1 318 ? 6.810 -6.880 -8.990 1.00 47.72 318 GLY A O 1
ATOM 2564 N N . ARG A 1 319 ? 4.819 -7.594 -9.720 1.00 53.81 319 ARG A N 1
ATOM 2565 C CA . ARG A 1 319 ? 4.105 -6.358 -9.392 1.00 53.81 319 ARG A CA 1
ATOM 2566 C C . ARG A 1 319 ? 3.806 -6.334 -7.894 1.00 53.81 319 ARG A C 1
ATOM 2568 O O . ARG A 1 319 ? 3.328 -7.335 -7.353 1.00 53.81 319 ARG A O 1
ATOM 2575 N N . TYR A 1 320 ? 4.069 -5.203 -7.244 1.00 54.94 320 TYR A N 1
ATOM 2576 C CA . TYR A 1 320 ? 3.594 -4.943 -5.888 1.00 54.94 320 TYR A CA 1
ATOM 2577 C C . TYR A 1 320 ? 2.277 -4.231 -5.963 1.00 54.94 320 TYR A C 1
ATOM 2579 O O . TYR A 1 320 ? 2.134 -3.260 -6.703 1.00 54.94 320 TYR A O 1
ATOM 2587 N N . LEU A 1 321 ? 1.343 -4.684 -5.151 1.00 54.88 321 LEU A N 1
ATOM 2588 C CA . LEU A 1 321 ? 0.096 -3.992 -4.993 1.00 54.88 321 LEU A CA 1
ATOM 2589 C C . LEU A 1 321 ? -0.126 -3.579 -3.556 1.00 54.88 321 LEU A C 1
ATOM 2591 O O . LEU A 1 321 ? -0.125 -4.429 -2.671 1.00 54.88 321 LEU A O 1
ATOM 2595 N N . CYS A 1 322 ? -0.393 -2.298 -3.347 1.00 54.56 322 CYS A N 1
ATOM 2596 C CA . CYS A 1 322 ? -0.927 -1.813 -2.091 1.00 54.56 322 CYS A CA 1
ATOM 2597 C C . CYS A 1 322 ? -2.438 -1.603 -2.223 1.00 54.56 322 CYS A C 1
ATOM 2599 O O . CYS A 1 322 ? -2.881 -0.895 -3.131 1.00 54.56 322 CYS A O 1
ATOM 2601 N N . VAL A 1 323 ? -3.212 -2.235 -1.338 1.00 54.69 323 VAL A N 1
ATOM 2602 C CA . VAL A 1 323 ? -4.665 -2.045 -1.244 1.00 54.69 323 VAL A CA 1
ATOM 2603 C C . VAL A 1 323 ? -4.979 -1.327 0.060 1.00 54.69 323 VAL A C 1
ATOM 2605 O O . VAL A 1 323 ? -4.696 -1.866 1.132 1.00 54.69 323 VAL A O 1
ATOM 2608 N N . GLY A 1 324 ? -5.562 -0.131 -0.037 1.00 46.06 324 GLY A N 1
ATOM 2609 C CA . GLY A 1 324 ? -6.089 0.591 1.124 1.00 46.06 324 GLY A CA 1
ATOM 2610 C C . GLY A 1 324 ? -7.405 -0.023 1.607 1.00 46.06 324 GLY A C 1
ATOM 2611 O O . GLY A 1 324 ? -8.219 -0.459 0.797 1.00 46.06 324 GLY A O 1
ATOM 2612 N N . THR A 1 325 ? -7.644 -0.078 2.915 1.00 43.31 325 THR A N 1
ATOM 2613 C CA . THR A 1 325 ? -8.925 -0.541 3.484 1.00 43.31 325 THR A CA 1
ATOM 2614 C C . THR A 1 325 ? -9.895 0.586 3.808 1.00 43.31 325 THR A C 1
ATOM 2616 O O . THR A 1 325 ? -9.468 1.733 3.904 1.00 43.31 325 THR A O 1
ATOM 2619 N N . PRO A 1 326 ? -11.181 0.262 4.053 1.00 37.53 326 PRO A N 1
ATOM 2620 C CA . PRO A 1 326 ? -12.145 1.222 4.562 1.00 37.53 326 PRO A CA 1
ATOM 2621 C C . PRO A 1 326 ? -11.714 1.919 5.848 1.00 37.53 326 PRO A C 1
ATOM 2623 O O . PRO A 1 326 ? -11.520 1.251 6.861 1.00 37.53 326 PRO A O 1
ATOM 2626 N N . GLU A 1 327 ? -11.589 3.250 5.800 1.00 41.91 327 GLU A N 1
ATOM 2627 C CA . GLU A 1 327 ? -11.401 4.106 6.987 1.00 41.91 327 GLU A CA 1
ATOM 2628 C C . GLU A 1 327 ? -12.753 4.543 7.600 1.00 41.91 327 GLU A C 1
ATOM 2630 O O . GLU A 1 327 ? -12.792 5.087 8.697 1.00 41.91 327 GLU A O 1
ATOM 2635 N N . GLU A 1 328 ? -13.889 4.251 6.951 1.00 35.84 328 GLU A N 1
ATOM 2636 C CA . GLU A 1 328 ? -15.222 4.600 7.464 1.00 35.84 328 GLU A CA 1
ATOM 2637 C C . GLU A 1 328 ? -15.972 3.380 8.010 1.00 35.84 328 GLU A C 1
ATOM 2639 O O . GLU A 1 328 ? -16.562 2.588 7.269 1.00 35.84 328 GLU A O 1
ATOM 2644 N N . ALA A 1 329 ? -15.993 3.253 9.338 1.00 32.72 329 ALA A N 1
ATOM 2645 C CA . ALA A 1 329 ? -16.975 2.429 10.028 1.00 32.72 329 ALA A CA 1
ATOM 2646 C C . ALA A 1 329 ? -18.226 3.263 10.349 1.00 32.72 329 ALA A C 1
ATOM 2648 O O . ALA A 1 329 ? -18.195 4.142 11.206 1.00 32.72 329 ALA A O 1
ATOM 2649 N N . ALA A 1 330 ? -19.332 2.920 9.687 1.00 33.28 330 ALA A N 1
ATOM 2650 C CA . ALA A 1 330 ? -20.708 3.155 10.127 1.00 33.28 330 ALA A CA 1
ATOM 2651 C C . ALA A 1 330 ? -21.073 4.593 10.556 1.00 33.28 330 ALA A C 1
ATOM 2653 O O . ALA A 1 330 ? -21.389 4.854 11.717 1.00 33.28 330 ALA A O 1
ATOM 2654 N N . THR A 1 331 ? -21.177 5.500 9.590 1.00 30.48 331 THR A N 1
ATOM 2655 C CA . THR A 1 331 ? -22.168 6.582 9.645 1.00 30.48 331 THR A CA 1
ATOM 2656 C C . THR A 1 331 ? -23.309 6.227 8.697 1.00 30.48 331 THR A C 1
ATOM 2658 O O . THR A 1 331 ? -23.382 6.693 7.564 1.00 30.48 331 THR A O 1
ATOM 2661 N N . GLU A 1 332 ? -24.217 5.356 9.151 1.00 27.58 332 GLU A N 1
ATOM 2662 C CA . GLU A 1 332 ? -25.545 5.313 8.538 1.00 27.58 332 GLU A CA 1
ATOM 2663 C C . GLU A 1 332 ? -26.182 6.692 8.717 1.00 27.58 332 GLU A C 1
ATOM 2665 O O . GLU A 1 332 ? -26.393 7.183 9.829 1.00 27.58 332 GLU A O 1
ATOM 2670 N N . THR A 1 333 ? -26.434 7.332 7.584 1.00 29.80 333 THR A N 1
ATOM 2671 C CA . THR A 1 333 ? -27.227 8.542 7.445 1.00 29.80 333 THR A CA 1
ATOM 2672 C C . THR A 1 333 ? -28.656 8.220 7.868 1.00 29.80 333 THR A C 1
ATOM 2674 O O . THR A 1 333 ? -29.441 7.673 7.098 1.00 29.80 333 THR A O 1
ATOM 2677 N N . VAL A 1 334 ? -29.018 8.559 9.106 1.00 28.33 334 VAL A N 1
ATOM 2678 C CA . VAL A 1 334 ? -30.430 8.655 9.483 1.00 28.33 334 VAL A CA 1
ATOM 2679 C C . VAL A 1 334 ? -30.980 9.907 8.804 1.00 28.33 334 VAL A C 1
ATOM 2681 O O . VAL A 1 334 ? -30.623 11.031 9.159 1.00 28.33 334 VAL A O 1
ATOM 2684 N N . ALA A 1 335 ? -31.806 9.702 7.780 1.00 24.88 335 ALA A N 1
ATOM 2685 C CA . ALA A 1 335 ? -32.590 10.757 7.154 1.00 24.88 335 ALA A CA 1
ATOM 2686 C C . ALA A 1 335 ? -33.508 11.427 8.199 1.00 24.88 335 ALA A C 1
ATOM 2688 O O . ALA A 1 335 ? -34.058 10.729 9.056 1.00 24.88 335 ALA A O 1
ATOM 2689 N N . PRO A 1 336 ? -33.719 12.754 8.147 1.00 27.28 336 PRO A N 1
ATOM 2690 C CA . PRO A 1 336 ? -34.650 13.416 9.045 1.00 27.28 336 PRO A CA 1
ATOM 2691 C C . PRO A 1 336 ? -36.082 13.087 8.611 1.00 27.28 336 PRO A C 1
ATOM 2693 O O . PRO A 1 336 ? -36.579 13.615 7.618 1.00 27.28 336 PRO A O 1
ATOM 2696 N N . SER A 1 337 ? -36.765 12.221 9.358 1.00 28.48 337 SER A N 1
ATOM 2697 C CA . SER A 1 337 ? -38.224 12.137 9.305 1.00 28.48 337 SER A CA 1
ATOM 2698 C C . SER A 1 337 ? -38.800 13.350 10.040 1.00 28.48 337 SER A C 1
ATOM 2700 O O . SER A 1 337 ? -38.882 13.366 11.269 1.00 28.48 337 SER A O 1
ATOM 2702 N N . HIS A 1 338 ? -39.139 14.388 9.279 1.00 31.30 338 HIS A N 1
ATOM 2703 C CA . HIS A 1 338 ? -40.090 15.414 9.698 1.00 31.30 338 HIS A CA 1
ATOM 2704 C C . HIS A 1 338 ? -41.532 14.888 9.574 1.00 31.30 338 HIS A C 1
ATOM 2706 O O . HIS A 1 338 ? -41.783 13.996 8.770 1.00 31.30 338 HIS A O 1
ATOM 2712 N N . GLU A 1 339 ? -42.433 15.538 10.327 1.00 31.38 339 GLU A N 1
ATOM 2713 C CA . GLU A 1 339 ? -43.906 15.389 10.419 1.00 31.38 339 GLU A CA 1
ATOM 2714 C C . GLU A 1 339 ? -44.392 14.435 11.528 1.00 31.38 339 GLU A C 1
ATOM 2716 O O . GLU A 1 339 ? -43.934 13.308 11.639 1.00 31.38 339 GLU A O 1
ATOM 2721 N N . HIS A 1 340 ? -45.335 14.776 12.411 1.00 30.00 340 HIS A N 1
ATOM 2722 C CA . HIS A 1 340 ? -46.094 15.998 12.695 1.00 30.00 340 HIS A CA 1
ATOM 2723 C C . HIS A 1 340 ? -46.680 15.818 14.112 1.00 30.00 340 HIS A C 1
ATOM 2725 O O . HIS A 1 340 ? -47.287 14.786 14.389 1.00 30.00 340 HIS A O 1
ATOM 2731 N N . VAL A 1 341 ? -46.538 16.807 14.999 1.00 33.53 341 VAL A N 1
ATOM 2732 C CA . VAL A 1 341 ? -47.413 16.943 16.177 1.00 33.53 341 VAL A CA 1
ATOM 2733 C C . VAL A 1 341 ? -48.262 18.177 15.920 1.00 33.53 341 VAL A C 1
ATOM 2735 O O . VAL A 1 341 ? -47.731 19.282 15.811 1.00 33.53 341 VAL A O 1
ATOM 2738 N N . SER A 1 342 ? -49.556 17.953 15.730 1.00 38.22 342 SER A N 1
ATOM 2739 C CA . SER A 1 342 ? -50.590 18.982 15.698 1.00 38.22 342 SER A CA 1
ATOM 2740 C C . SER A 1 342 ? -51.271 19.012 17.063 1.00 38.22 342 SER A C 1
ATOM 2742 O O . SER A 1 342 ? -51.535 17.947 17.627 1.00 38.22 342 SER A O 1
ATOM 2744 N N . ASP A 1 343 ? -51.510 20.227 17.557 1.00 36.56 343 ASP A N 1
ATOM 2745 C CA . ASP A 1 343 ? -52.505 20.539 18.591 1.00 36.56 343 ASP A CA 1
ATOM 2746 C C . ASP A 1 343 ? -53.919 20.076 18.201 1.00 36.56 343 ASP A C 1
ATOM 2748 O O . ASP A 1 343 ? -54.231 20.075 16.981 1.00 36.56 343 ASP A O 1
#

Organism: Ensete ventricosum (NCBI:txid4639)

Sequence (343 aa):
MAAYTTTPDYRIPLTVLGVEQARDAGERICQVVSEGGRAAGWKVYFYVSPYERTRSTLREMGRAFPPKRIIGVREECRIREQDFGNFQVEERMKAIKETRERFGRFFFRFPEGESAADVFDRVTSFMESLWRDIDMRRLEQEDNTNVNLVIVSHGLTSRVFLMKWFKWTVDEFERLNNPRNCEIRVMQLGPGGDYSLAIHHQPEELQRWGLSPEMIADQQWRATAVRGSWYDSCPWHLDNFFHHLKDSSEDDESSAAARDACGVAVSESMESCLWSLGVSESMETYPSSSGTPSETSGADILSHPPRCFGSPPRGIYGRYLCVGTPEEAATETVAPSHEHVSD

Foldseek 3Di:
DACLAPDWQLAFADDPVLLVLLLVLLQVVLCVQCVNVVDDQEAEEEEFESGNQRVSSCVSSVVNDDPVRYQYYDHDNLQEDWFQAGGCDPVVVVVLVVVCVVVAQQPDAHDNIGHLVNSLVSLVVVVVVVLVCQQVVVSPDDPPHAYAYEYRHAFSSLLSNVCNQVVPDSVQSRQFDTAAAQHKQKWFQAQQQHTASVVPDPLVRCVVRRGDPVSSVVRVCRNHPHHPCCPVDPPPDCCVVCVVVDPPPPPPPPDPDDDDDDDDDDDDDDPPPPPPDDDDDDDDDDDDDDDDDDDDDDDDPPDDDDDDPNRRHPGHSYMYMYTHHDPDDDPPDPDDDDDDDDD

Secondary structure (DSSP, 8-state):
--GGGTS-GGGPPPPHHHHHHHHHHHHHHHHHHTTTTT-SSEEEEEEE-SSHHHHHHHHHHGGGS-GGGEEEEEE-GGGSPPP--S---HHHHHHHHHHHHHH-TTTPPPTTS--HHHHHHHHHHHHHHHHHHHHTTTT--STT-EEEEEEEE-HHHHHHHHHHHHT--HHHHHHPPPPPTT-EEEEEE-TTS-EESTTTS-HHHHHHTT--HHHHHHHHHHHHPPTTTTSSS--SSHHHHHTT----TTSSSS---S-----------SSTTSSSS--------------PPPP----SS--SPPPPTTPPPTT--PPEEEEEPP-----------------